Protein AF-K1T4U9-F1 (afdb_monomer)

pLDDT: mean 90.83, std 6.3, range [55.66, 97.88]

Nearest PDB structures (foldseek):
  5fq6-assembly2_B  TM=4.210E-01  e=2.290E+00  Bacteroides thetaiotaomicron
  5fq6-assembly2_I  TM=3.705E-01  e=1.598E+00  Bacteroides thetaiotaomicron
  8a9y-assembly1_I  TM=2.234E-01  e=2.813E+00  Bacteroides thetaiotaomicron VPI-5482
  6z99-assembly1_A  TM=2.347E-01  e=7.478E+00  Pseudomonas aeruginosa PAO1

Radius of gyration: 34.07 Å; Cα contacts (8 Å, |Δi|>4): 557; chains: 1; bounding box: 68×43×100 Å

Mean predicted aligned error: 7.97 Å

Organism: NCBI:txid408170

Secondary structure (DSSP, 8-state):
--HHHHSPPPEEEEEEEEEPPPPTTS----EEEEEEE-PBP-TTPPPPEEEEEEEEEEEEETTEEEEEEEEEEEEES-EEEEEEEEEEEEEEEEHHHHHHH--S-GGGEEEEE-TTT--EEEEETTSSS--EEPP-EEEEEEEEEEEEEE---EEEEEEEEEEEPPPBTTTTEEEEEEEEEEEEEEE--SEEEE---TT-B-TTSPBP---EEEES-SSS--EEEEEEEEEEEEEEEEEGGGTEEEEEE-

Solvent-accessible surface area (backbone atoms only — not comparable to full-atom values): 14095 Å² total; per-residue (Å²): 131,60,67,61,74,80,57,59,68,72,46,80,47,78,38,83,20,33,43,56,65,67,39,94,88,68,51,71,58,76,41,65,46,71,50,75,44,55,63,46,86,51,91,84,60,62,81,58,50,68,51,75,49,74,52,73,52,74,48,75,56,94,69,20,41,38,39,40,35,39,40,39,39,38,35,38,35,36,80,40,76,40,53,44,73,48,78,49,75,48,40,34,34,45,40,68,32,44,70,75,66,54,88,66,55,75,86,38,58,41,85,45,64,42,91,88,72,49,49,42,34,39,34,39,74,84,65,85,51,78,72,43,77,49,54,69,43,80,44,59,37,67,47,82,32,48,27,58,40,56,39,46,52,40,40,40,38,37,37,41,38,38,37,42,44,44,63,44,72,95,65,43,30,33,46,31,43,37,37,38,39,42,38,40,48,36,54,37,69,40,79,36,54,46,61,76,59,94,85,40,55,40,97,85,71,41,54,51,85,67,73,50,78,31,64,36,32,98,56,101,58,35,60,53,79,48,76,50,76,49,75,38,44,38,42,39,34,50,43,72,95,74,74,41,75,49,75,48,77,85

Sequence (250 aa):
PSFMVLYPAPSYSDRLAFAPGTTADGTSFYAYYTQPTTPVRNPDLKWQYTLQSEIGVEATILGTRLSVSFYRNRTFNPYMSRTIYTPFTYRLTTQADLEAGCTIPSADRIYTIDRQTGVVTVSDRTGAQADQVMGYKERNTFVAQTQYTNGSPVERIGLDFAADFAQIRPLRTQLRIDGNYYRYKGLNLTEVASTLSSSSSMADGSPYRYVGYYVGSTSVSNGSLEKQLNLNLTVITHIPRIRMIFSVRL

Structure (mmCIF, N/CA/C/O backbone):
data_AF-K1T4U9-F1
#
_entry.id   AF-K1T4U9-F1
#
loop_
_atom_site.group_PDB
_atom_site.id
_atom_site.type_symbol
_atom_site.label_atom_id
_atom_site.label_alt_id
_atom_site.label_comp_id
_atom_site.label_asym_id
_atom_site.label_entity_id
_atom_site.label_seq_id
_atom_site.pdbx_PDB_ins_code
_atom_site.Cartn_x
_atom_site.Cartn_y
_atom_site.Cartn_z
_atom_site.occupancy
_atom_site.B_iso_or_equiv
_atom_site.auth_seq_id
_atom_site.auth_comp_id
_atom_site.auth_asym_id
_atom_site.auth_atom_id
_atom_site.pdbx_PDB_model_num
ATOM 1 N N . PRO A 1 1 ? -17.354 4.674 -4.930 1.00 55.66 1 PRO A N 1
ATOM 2 C CA . PRO A 1 1 ? -16.009 4.614 -5.559 1.00 55.66 1 PRO A CA 1
ATOM 3 C C . PRO A 1 1 ? -15.393 6.016 -5.618 1.00 55.66 1 PRO A C 1
ATOM 5 O O . PRO A 1 1 ? -16.123 6.964 -5.891 1.00 55.66 1 PRO A O 1
ATOM 8 N N . SER A 1 2 ? -14.097 6.169 -5.327 1.00 60.25 2 SER A N 1
ATOM 9 C CA . SER A 1 2 ? -13.428 7.463 -5.524 1.00 60.25 2 SER A CA 1
ATOM 10 C C . SER A 1 2 ? -13.348 7.799 -7.019 1.00 60.25 2 SER A C 1
ATOM 12 O O . SER A 1 2 ? -13.414 6.906 -7.867 1.00 60.25 2 SER A O 1
ATOM 14 N N . PHE A 1 3 ? -13.200 9.084 -7.355 1.00 64.88 3 PHE A N 1
ATOM 15 C CA . PHE A 1 3 ? -13.139 9.552 -8.746 1.00 64.88 3 PHE A CA 1
ATOM 16 C C . PHE A 1 3 ? -12.040 8.843 -9.559 1.00 64.88 3 PHE A C 1
ATOM 18 O O . PHE A 1 3 ? -12.269 8.476 -10.704 1.00 64.88 3 PHE A O 1
ATOM 25 N N . MET A 1 4 ? -10.901 8.533 -8.928 1.00 65.31 4 MET A N 1
ATOM 26 C CA . MET A 1 4 ? -9.777 7.809 -9.545 1.00 65.31 4 MET A CA 1
ATOM 27 C C . MET A 1 4 ? -10.096 6.359 -9.948 1.00 65.31 4 MET A C 1
ATOM 29 O O . MET A 1 4 ? -9.354 5.770 -10.726 1.00 65.31 4 MET A O 1
ATOM 33 N N . VAL A 1 5 ? -11.181 5.770 -9.432 1.00 68.00 5 VAL A N 1
ATOM 34 C CA . VAL A 1 5 ? -11.656 4.441 -9.856 1.00 68.00 5 VAL A CA 1
ATOM 35 C C . VAL A 1 5 ? -12.500 4.542 -11.127 1.00 68.00 5 VAL A C 1
ATOM 37 O O . VAL A 1 5 ? -12.457 3.646 -11.963 1.00 68.00 5 VAL A O 1
ATOM 40 N N . LEU A 1 6 ? -13.275 5.621 -11.267 1.00 71.50 6 LEU A N 1
ATOM 41 C CA . LEU A 1 6 ? -14.142 5.857 -12.427 1.00 71.50 6 LEU A CA 1
ATOM 42 C C . LEU A 1 6 ? -13.363 6.459 -13.604 1.00 71.50 6 LEU A C 1
ATOM 44 O O . LEU A 1 6 ? -13.643 6.132 -14.753 1.00 71.50 6 LEU A O 1
ATOM 48 N N . TYR A 1 7 ? -12.364 7.290 -13.300 1.00 79.94 7 TYR A N 1
ATOM 49 C CA . TYR A 1 7 ? -11.487 7.965 -14.254 1.00 79.94 7 TYR A CA 1
ATOM 50 C C . TYR A 1 7 ? -10.024 7.764 -13.837 1.00 79.94 7 TYR A C 1
ATOM 52 O O . TYR A 1 7 ? -9.427 8.639 -13.202 1.00 79.94 7 TYR A O 1
ATOM 60 N N . PRO A 1 8 ? -9.445 6.587 -14.121 1.00 80.12 8 PRO A N 1
ATOM 61 C CA . PRO A 1 8 ? -8.076 6.299 -13.733 1.00 80.12 8 PRO A CA 1
ATOM 62 C C . PRO A 1 8 ? -7.080 7.144 -14.528 1.00 80.12 8 PRO A C 1
ATOM 64 O O . PRO A 1 8 ? -7.034 7.079 -15.756 1.00 80.12 8 PRO A O 1
ATOM 67 N N . ALA A 1 9 ? -6.231 7.884 -13.817 1.00 84.00 9 ALA A N 1
ATOM 68 C CA . ALA A 1 9 ? -5.036 8.472 -14.408 1.00 84.00 9 ALA A CA 1
ATOM 69 C C . ALA A 1 9 ? -3.972 7.378 -14.634 1.00 84.00 9 ALA A C 1
ATOM 71 O O . ALA A 1 9 ? -3.835 6.485 -13.787 1.00 84.00 9 ALA A O 1
ATOM 72 N N . PRO A 1 10 ? -3.215 7.427 -15.743 1.00 88.38 10 PRO A N 1
ATOM 73 C CA . PRO A 1 10 ? -2.111 6.506 -15.960 1.00 88.38 10 PRO A CA 1
ATOM 74 C C . PRO A 1 10 ? -0.965 6.781 -14.977 1.00 88.38 10 PRO A C 1
ATOM 76 O O . PRO A 1 10 ? -0.633 7.929 -14.685 1.00 88.38 10 PRO A O 1
ATOM 79 N N . SER A 1 11 ? -0.340 5.711 -14.499 1.00 87.56 11 SER A N 1
ATOM 80 C CA . SER A 1 11 ? 0.965 5.723 -13.844 1.00 87.56 11 SER A CA 1
ATOM 81 C C . SER A 1 11 ? 2.043 5.289 -14.833 1.00 87.56 11 SER A C 1
ATOM 83 O O . SER A 1 11 ? 1.766 4.527 -15.758 1.00 87.56 11 SER A O 1
ATOM 85 N N . TYR A 1 12 ? 3.274 5.745 -14.625 1.00 90.88 12 TYR A N 1
ATOM 86 C CA . TYR A 1 12 ? 4.394 5.495 -15.528 1.00 90.88 12 TYR A CA 1
ATOM 87 C C . TYR A 1 12 ? 5.512 4.761 -14.788 1.00 90.88 12 TYR A C 1
ATOM 89 O O . TYR A 1 12 ? 5.827 5.096 -13.646 1.00 90.88 12 TYR A O 1
ATOM 97 N N . SER A 1 13 ? 6.090 3.746 -15.429 1.00 89.38 13 SER A N 1
ATOM 98 C CA . SER A 1 13 ? 7.270 3.038 -14.934 1.00 89.38 13 SER A CA 1
ATOM 99 C C . SER A 1 13 ? 8.389 3.125 -15.958 1.00 89.38 13 SER A C 1
ATOM 101 O O . SER A 1 13 ? 8.246 2.627 -17.073 1.00 89.38 13 SER A O 1
ATOM 103 N N . ASP A 1 14 ? 9.507 3.719 -15.551 1.00 91.44 14 ASP A N 1
ATOM 104 C CA . ASP A 1 14 ? 10.649 3.942 -16.430 1.00 91.44 14 ASP A CA 1
ATOM 105 C C . ASP A 1 14 ? 11.731 2.885 -16.217 1.00 91.44 14 ASP A C 1
ATOM 107 O O . ASP A 1 14 ? 12.095 2.539 -15.088 1.00 91.44 14 ASP A O 1
ATOM 111 N N . ARG A 1 15 ? 12.266 2.369 -17.324 1.00 91.44 15 ARG A N 1
ATOM 112 C CA . ARG A 1 15 ? 13.374 1.414 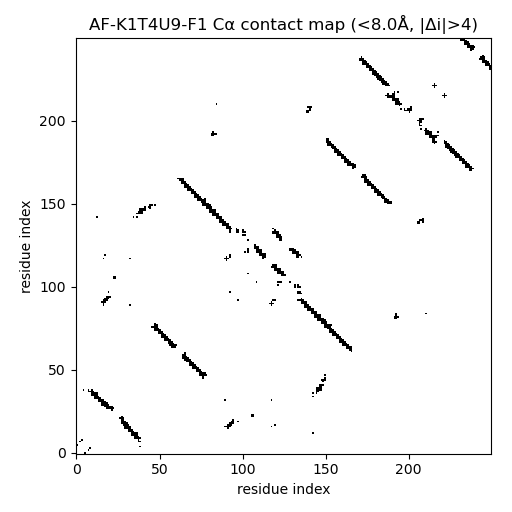-17.356 1.00 91.44 15 ARG A CA 1
ATOM 113 C C . ARG A 1 15 ? 14.471 1.937 -18.253 1.00 91.44 15 ARG A C 1
ATOM 115 O O . ARG A 1 15 ? 14.200 2.332 -19.378 1.00 91.44 15 ARG A O 1
ATOM 122 N N . LEU A 1 16 ? 15.711 1.920 -17.774 1.00 91.81 16 LEU A N 1
ATOM 123 C CA . LEU A 1 16 ? 16.852 2.300 -18.599 1.00 91.81 16 LEU A CA 1
ATOM 124 C C . LEU A 1 16 ? 16.897 1.410 -19.849 1.00 91.81 16 LEU A C 1
ATOM 126 O O . LEU A 1 16 ? 16.967 0.190 -19.714 1.00 91.81 16 LEU A O 1
ATOM 130 N N . ALA A 1 17 ? 16.850 2.023 -21.029 1.00 93.25 17 ALA A N 1
ATOM 131 C CA . ALA A 1 17 ? 16.791 1.360 -22.334 1.00 93.25 17 ALA A CA 1
ATOM 132 C C . ALA A 1 17 ? 18.031 1.641 -23.197 1.00 93.25 17 ALA A C 1
ATOM 134 O O . ALA A 1 17 ? 18.386 0.833 -24.055 1.00 93.25 17 ALA A O 1
ATOM 135 N N . PHE A 1 18 ? 18.729 2.749 -22.945 1.00 94.31 18 PHE A N 1
ATOM 136 C CA . PHE A 1 18 ? 19.987 3.071 -23.611 1.00 94.31 18 PHE A CA 1
ATOM 137 C C . PHE A 1 18 ? 20.920 3.837 -22.678 1.00 94.31 18 PHE A C 1
ATOM 139 O O . PHE A 1 18 ? 20.501 4.817 -22.061 1.00 94.31 18 PHE A O 1
ATOM 146 N N . ALA A 1 19 ? 22.171 3.388 -22.592 1.00 88.88 19 ALA A N 1
ATOM 147 C CA . ALA A 1 19 ? 23.247 4.057 -21.863 1.00 88.88 19 ALA A CA 1
ATOM 148 C C . ALA A 1 19 ? 24.594 3.812 -22.577 1.00 88.88 19 ALA A C 1
ATOM 150 O O . ALA A 1 19 ? 25.247 2.795 -22.312 1.00 88.88 19 ALA A O 1
ATOM 151 N N . PRO A 1 20 ? 24.995 4.684 -23.519 1.00 85.94 20 PRO A N 1
ATOM 152 C CA . PRO A 1 20 ? 26.351 4.710 -24.047 1.00 85.94 20 PRO A CA 1
ATOM 153 C C . PRO A 1 20 ? 27.332 5.202 -22.979 1.00 85.94 20 PRO A C 1
ATOM 155 O O . PRO A 1 20 ? 26.951 5.859 -22.008 1.00 85.94 20 PRO A O 1
ATOM 158 N N . GLY A 1 21 ? 28.613 4.908 -23.182 1.00 81.62 21 GLY A N 1
ATOM 159 C CA . GLY A 1 21 ? 29.688 5.528 -22.420 1.00 81.62 21 GLY A CA 1
ATOM 160 C C . GLY A 1 21 ? 29.751 7.040 -22.654 1.00 81.62 21 GLY A C 1
ATOM 161 O O . GLY A 1 21 ? 29.208 7.565 -23.630 1.00 81.62 21 GLY A O 1
ATOM 162 N N . THR A 1 22 ? 30.435 7.740 -21.751 1.00 82.50 22 THR A N 1
ATOM 163 C CA . THR A 1 22 ? 30.709 9.173 -21.888 1.00 82.50 22 THR A CA 1
ATOM 164 C C . THR A 1 22 ? 31.523 9.428 -23.155 1.00 82.50 22 THR A C 1
ATOM 166 O O . THR A 1 22 ? 32.516 8.747 -23.418 1.00 82.50 22 THR A O 1
ATOM 169 N N . THR A 1 23 ? 31.096 10.397 -23.958 1.00 76.50 23 THR A N 1
ATOM 170 C CA . THR A 1 23 ? 31.816 10.818 -25.161 1.00 76.50 23 THR A CA 1
ATOM 171 C C . THR A 1 23 ? 33.102 11.569 -24.797 1.00 76.50 23 THR A C 1
ATOM 173 O O . THR A 1 23 ? 33.311 11.967 -23.651 1.00 76.50 23 THR A O 1
ATOM 176 N N . ALA A 1 24 ? 33.997 11.766 -25.771 1.00 72.38 24 ALA A N 1
ATOM 177 C CA . ALA A 1 24 ? 35.304 12.396 -25.541 1.00 72.38 24 ALA A CA 1
ATOM 178 C C . ALA A 1 24 ? 35.216 13.849 -25.020 1.00 72.38 24 ALA A C 1
ATOM 180 O O . ALA A 1 24 ? 36.126 14.321 -24.348 1.00 72.38 24 ALA A O 1
ATOM 181 N N . ASP A 1 25 ? 34.112 14.540 -25.304 1.00 78.44 25 ASP A N 1
ATOM 182 C CA . ASP A 1 25 ? 33.756 15.881 -24.825 1.00 78.44 25 ASP A CA 1
ATOM 183 C C . ASP A 1 25 ? 33.064 15.885 -23.446 1.00 78.44 25 ASP A C 1
ATOM 185 O O . ASP A 1 25 ? 32.703 16.944 -22.941 1.00 78.44 25 ASP A O 1
ATOM 189 N N . GLY A 1 26 ? 32.881 14.720 -22.814 1.00 79.38 26 GLY A N 1
ATOM 190 C CA . GLY A 1 26 ? 32.267 14.600 -21.488 1.00 79.38 26 GLY A CA 1
ATOM 191 C C . GLY A 1 26 ? 30.739 14.466 -21.494 1.00 79.38 26 GLY A C 1
ATOM 192 O O . GLY A 1 26 ? 30.130 14.383 -20.425 1.00 79.38 26 GLY A O 1
ATOM 193 N N . THR A 1 27 ? 30.101 14.409 -22.665 1.00 83.62 27 THR A N 1
ATOM 194 C CA . THR A 1 27 ? 28.643 14.274 -22.783 1.00 83.62 27 THR A CA 1
ATOM 195 C C . THR A 1 27 ? 28.201 12.832 -22.501 1.00 83.62 27 THR A C 1
ATOM 197 O O . THR A 1 27 ? 28.843 11.863 -22.900 1.00 83.62 27 THR A O 1
ATOM 200 N N . SER A 1 28 ? 27.090 12.660 -21.781 1.00 84.25 28 SER A N 1
ATOM 201 C CA . SER A 1 28 ? 26.496 11.344 -21.505 1.00 84.25 28 SER A CA 1
ATOM 202 C C . SER A 1 28 ? 25.037 11.330 -21.936 1.00 84.25 28 SER A C 1
ATOM 204 O O . SER A 1 28 ? 24.292 12.266 -21.646 1.00 84.25 28 SER A O 1
ATOM 206 N N . PHE A 1 29 ? 24.623 10.259 -22.608 1.00 86.88 29 PHE A N 1
ATOM 207 C CA . PHE A 1 29 ? 23.249 10.084 -23.070 1.00 86.88 29 PHE A CA 1
ATOM 208 C C . PHE A 1 29 ? 22.570 8.987 -22.261 1.00 86.88 29 PHE A C 1
ATOM 210 O O . PHE A 1 29 ? 23.196 7.996 -21.898 1.00 86.88 29 PHE A O 1
ATOM 217 N N . TYR A 1 30 ? 21.276 9.150 -22.007 1.00 91.00 30 TYR A N 1
ATOM 218 C CA . TYR A 1 30 ? 20.444 8.112 -21.413 1.00 91.00 30 TYR A CA 1
ATOM 219 C C . TYR A 1 30 ? 19.081 8.136 -22.082 1.00 91.00 30 TYR A C 1
ATOM 221 O O . TYR A 1 30 ? 18.520 9.207 -22.314 1.00 91.00 30 TYR A O 1
ATOM 229 N N . ALA A 1 31 ? 18.533 6.960 -22.356 1.00 92.62 31 ALA A N 1
ATOM 230 C CA . ALA A 1 31 ? 17.140 6.833 -22.745 1.00 92.62 31 ALA A CA 1
ATOM 231 C C . ALA A 1 31 ? 16.431 5.806 -21.879 1.00 92.62 31 ALA A C 1
ATOM 233 O O . ALA A 1 31 ? 17.017 4.806 -21.452 1.00 92.62 31 ALA A O 1
ATOM 234 N N . TYR A 1 32 ? 15.149 6.061 -21.658 1.00 93.25 32 TYR A N 1
ATOM 235 C CA . TYR A 1 32 ? 14.290 5.243 -20.826 1.00 93.25 32 TYR A CA 1
ATOM 236 C C . TYR A 1 32 ? 13.104 4.743 -21.643 1.00 93.25 32 TYR A C 1
ATOM 238 O O . TYR A 1 32 ? 12.526 5.472 -22.446 1.00 93.25 32 TYR A O 1
ATOM 246 N N . TYR A 1 33 ? 12.756 3.482 -21.426 1.00 93.06 33 TYR A N 1
ATOM 247 C CA . TYR A 1 33 ? 11.494 2.901 -21.835 1.00 93.06 33 TYR A CA 1
ATOM 248 C C . TYR A 1 33 ? 10.460 3.186 -20.752 1.00 93.06 33 TYR A C 1
ATOM 250 O O . TYR A 1 33 ? 10.635 2.765 -19.606 1.00 93.06 33 TYR A O 1
ATOM 258 N N . THR A 1 34 ? 9.384 3.869 -21.123 1.00 92.81 34 THR A N 1
ATOM 259 C CA . THR A 1 34 ? 8.284 4.195 -20.219 1.00 92.81 34 THR A CA 1
ATOM 260 C C . THR A 1 34 ? 7.112 3.258 -20.479 1.00 92.81 34 THR A C 1
ATOM 262 O O . THR A 1 34 ? 6.508 3.297 -21.549 1.00 92.81 34 THR A O 1
ATOM 265 N N . GLN A 1 35 ? 6.754 2.449 -19.482 1.00 92.56 35 GLN A N 1
ATOM 266 C CA . GLN A 1 35 ? 5.552 1.618 -19.495 1.00 92.56 35 GLN A CA 1
ATOM 267 C C . GLN A 1 35 ? 4.402 2.362 -18.797 1.00 92.56 35 GLN A C 1
ATOM 269 O O . GLN A 1 35 ? 4.401 2.443 -17.563 1.00 92.56 35 GLN A O 1
ATOM 274 N N . PRO A 1 36 ? 3.411 2.899 -19.533 1.00 92.81 36 PRO A N 1
ATOM 275 C CA . PRO A 1 36 ? 2.201 3.432 -18.926 1.00 92.81 36 PRO A CA 1
ATOM 276 C C . PRO A 1 36 ? 1.288 2.292 -18.464 1.00 92.81 36 PRO A C 1
ATOM 278 O O . PRO A 1 36 ? 1.144 1.269 -19.141 1.00 92.81 36 PRO A O 1
ATOM 281 N N . THR A 1 37 ? 0.629 2.481 -17.326 1.00 91.94 37 THR A N 1
ATOM 282 C CA . THR A 1 37 ? -0.351 1.539 -16.780 1.00 91.94 37 THR A CA 1
ATOM 283 C C . THR A 1 37 ? -1.517 2.250 -16.124 1.00 91.94 37 THR A C 1
ATOM 285 O O . THR A 1 37 ? -1.347 3.288 -15.496 1.00 91.94 37 THR A O 1
ATOM 288 N N . THR A 1 38 ? -2.695 1.642 -16.172 1.00 91.00 38 THR A N 1
ATOM 289 C CA . THR A 1 38 ? -3.858 2.051 -15.375 1.00 91.00 38 THR A CA 1
ATOM 290 C C . THR A 1 38 ? -4.169 0.996 -14.311 1.00 91.00 38 THR A C 1
ATOM 292 O O . THR A 1 38 ? -3.716 -0.146 -14.434 1.00 91.00 38 THR A O 1
ATOM 295 N N . PRO A 1 39 ? -4.951 1.324 -13.268 1.00 89.88 39 PRO A N 1
ATOM 296 C CA . PRO A 1 39 ? -5.496 0.329 -12.360 1.00 89.88 39 PRO A CA 1
ATOM 297 C C . PRO A 1 39 ? -6.240 -0.776 -13.112 1.00 89.88 39 PRO A C 1
ATOM 299 O O . PRO A 1 39 ? -6.941 -0.521 -14.095 1.00 89.88 39 PRO A O 1
ATOM 302 N N . VAL A 1 40 ? -6.095 -2.009 -12.639 1.00 90.25 40 VAL A N 1
ATOM 303 C CA . VAL A 1 40 ? -6.718 -3.176 -13.262 1.00 90.25 40 VAL A CA 1
ATOM 304 C C . VAL A 1 40 ? -8.125 -3.373 -12.722 1.00 90.25 40 VAL A C 1
ATOM 306 O O . VAL A 1 40 ? -8.380 -3.281 -11.518 1.00 90.25 40 VAL A O 1
ATOM 309 N N . ARG A 1 41 ? -9.056 -3.654 -13.636 1.00 88.00 41 ARG A N 1
ATOM 310 C CA . ARG A 1 41 ? -10.451 -3.924 -13.299 1.00 88.00 41 ARG A CA 1
ATOM 311 C C . ARG A 1 41 ? -10.566 -5.252 -12.549 1.00 88.00 41 ARG A C 1
ATOM 313 O O . ARG A 1 41 ? -9.947 -6.243 -12.924 1.00 88.00 41 ARG A O 1
ATOM 320 N N . ASN A 1 42 ? -11.400 -5.268 -11.516 1.00 90.19 42 ASN A N 1
ATOM 321 C CA . ASN A 1 42 ? -11.785 -6.479 -10.802 1.00 90.19 42 ASN A CA 1
ATOM 322 C C . ASN A 1 42 ? -13.289 -6.735 -11.009 1.00 90.19 42 ASN A C 1
ATOM 324 O O . ASN A 1 42 ? -14.094 -5.955 -10.495 1.00 90.19 42 ASN A O 1
ATOM 328 N N . PRO A 1 43 ? -13.683 -7.760 -11.786 1.00 90.50 43 PRO A N 1
ATOM 329 C CA . PRO A 1 43 ? -15.092 -8.082 -12.002 1.00 90.50 43 PRO A CA 1
ATOM 330 C C . PRO A 1 43 ? -15.769 -8.678 -10.756 1.00 90.50 43 PRO A C 1
ATOM 332 O O . PRO A 1 43 ? -16.982 -8.552 -10.626 1.00 90.50 43 PRO A O 1
ATOM 335 N N . ASP A 1 44 ? -15.004 -9.247 -9.822 1.00 92.19 44 ASP A N 1
ATOM 336 C CA . ASP A 1 44 ? -15.516 -9.957 -8.640 1.00 92.19 44 ASP A CA 1
ATOM 337 C C . ASP A 1 44 ? -15.734 -9.045 -7.424 1.00 92.19 44 ASP A C 1
ATOM 339 O O . ASP A 1 44 ? -15.944 -9.515 -6.302 1.00 92.19 44 ASP A O 1
ATOM 343 N N . LEU A 1 45 ? -15.658 -7.727 -7.625 1.00 90.75 45 LEU A N 1
ATOM 344 C CA . LEU A 1 45 ? -15.812 -6.748 -6.560 1.00 90.75 45 LEU A CA 1
ATOM 345 C C . LEU A 1 45 ? -17.241 -6.781 -5.999 1.00 90.75 45 LEU A C 1
ATOM 347 O O . LEU A 1 45 ? -18.226 -6.600 -6.713 1.00 90.75 45 LEU A O 1
ATOM 351 N N . LYS A 1 46 ? -17.346 -6.964 -4.686 1.00 93.75 46 LYS A N 1
ATOM 352 C CA . LYS A 1 46 ? -18.605 -7.011 -3.941 1.00 93.75 46 LYS A CA 1
ATOM 353 C C . LYS A 1 46 ? -18.836 -5.711 -3.191 1.00 93.75 46 LYS A C 1
ATOM 355 O O . LYS A 1 46 ? -17.890 -5.033 -2.787 1.00 93.75 46 LYS A O 1
ATOM 360 N N . TRP A 1 47 ? -20.104 -5.409 -2.934 1.00 94.25 47 TRP A N 1
ATOM 361 C CA . TRP A 1 47 ? -20.473 -4.305 -2.059 1.00 94.25 47 TRP A CA 1
ATOM 362 C C . TRP A 1 47 ? -19.978 -4.554 -0.632 1.00 94.25 47 TRP A C 1
ATOM 364 O O . TRP A 1 47 ? -20.246 -5.603 -0.036 1.00 94.25 47 TRP A O 1
ATOM 374 N N . GLN A 1 48 ? -19.265 -3.568 -0.090 1.00 95.44 48 GLN A N 1
ATOM 375 C CA . GLN A 1 48 ? -18.971 -3.495 1.336 1.00 95.44 48 GLN A CA 1
ATOM 376 C C . GLN A 1 48 ? -20.265 -3.216 2.104 1.00 95.44 48 GLN A C 1
ATOM 378 O O . GLN A 1 48 ? -21.020 -2.313 1.745 1.00 95.44 48 GLN A O 1
ATOM 383 N N . TYR A 1 49 ? -20.484 -3.940 3.198 1.00 95.62 49 TYR A N 1
ATOM 384 C CA . TYR A 1 49 ? -21.578 -3.666 4.127 1.00 95.62 49 TYR A CA 1
ATOM 385 C C . TYR A 1 49 ? -21.143 -3.923 5.568 1.00 95.62 49 TYR A C 1
ATOM 387 O O . TYR A 1 49 ? -20.186 -4.652 5.831 1.00 95.62 49 TYR A O 1
ATOM 395 N N . THR A 1 50 ? -21.858 -3.322 6.512 1.00 96.75 50 THR A N 1
ATOM 396 C CA . THR A 1 50 ? -21.574 -3.440 7.941 1.00 96.75 50 THR A CA 1
ATOM 397 C C . THR A 1 50 ? -22.833 -3.871 8.674 1.00 96.75 50 THR A C 1
ATOM 399 O O . THR A 1 50 ? -23.890 -3.279 8.480 1.00 96.75 50 THR A O 1
ATOM 402 N N . LEU A 1 51 ? -22.709 -4.888 9.527 1.00 97.06 51 LEU A N 1
ATOM 403 C CA . LEU A 1 51 ? -23.739 -5.251 10.495 1.00 97.06 51 LEU A CA 1
ATOM 404 C C . LEU A 1 51 ? -23.384 -4.620 11.837 1.00 97.06 51 LEU A C 1
ATOM 406 O O . LEU A 1 51 ? -22.319 -4.902 12.393 1.00 97.06 51 LEU A O 1
ATOM 410 N N . GLN A 1 52 ? -24.277 -3.771 12.335 1.00 96.88 52 GLN A N 1
ATOM 411 C CA . GLN A 1 52 ? -24.169 -3.155 13.649 1.00 96.88 52 GLN A CA 1
ATOM 412 C C . GLN A 1 52 ? -25.284 -3.687 14.543 1.00 96.88 52 GLN A C 1
ATOM 414 O O . GLN A 1 52 ? -26.453 -3.692 14.163 1.00 96.88 52 GLN A O 1
ATOM 419 N N . SER A 1 53 ? -24.905 -4.170 15.719 1.00 96.75 53 SER A N 1
ATOM 420 C CA . SER A 1 53 ? -25.820 -4.620 16.761 1.00 96.75 53 SER A CA 1
ATOM 421 C C . SER A 1 53 ? -25.480 -3.887 18.042 1.00 96.75 53 SER A C 1
ATOM 423 O O . SER A 1 53 ? -24.309 -3.816 18.412 1.00 96.75 53 SER A O 1
ATOM 425 N N . GLU A 1 54 ? -26.495 -3.362 18.709 1.00 97.31 54 GLU A N 1
ATOM 426 C CA . GLU A 1 54 ? -26.346 -2.594 19.937 1.00 97.31 54 GLU A CA 1
ATOM 427 C C . GLU A 1 54 ? -27.428 -3.007 20.931 1.00 97.31 54 GLU A C 1
ATOM 429 O O . GLU A 1 54 ? -28.567 -3.274 20.546 1.00 97.31 54 GLU A O 1
ATOM 434 N N . ILE A 1 55 ? -27.055 -3.098 22.202 1.00 97.69 55 ILE A N 1
ATOM 435 C CA . ILE A 1 55 ? -27.976 -3.321 23.311 1.00 97.69 55 ILE A CA 1
ATOM 436 C C . ILE A 1 55 ? -27.595 -2.386 24.450 1.00 97.69 55 ILE A C 1
ATOM 438 O O . ILE A 1 55 ? -26.440 -2.346 24.867 1.00 97.69 55 ILE A O 1
ATOM 442 N N . GLY A 1 56 ? -28.572 -1.631 24.939 1.00 97.50 56 GLY A N 1
ATOM 443 C CA . GLY A 1 56 ? -28.406 -0.683 26.031 1.00 97.50 56 GLY A CA 1
ATOM 444 C C . GLY A 1 56 ? -29.371 -0.984 27.166 1.00 97.50 56 GLY A C 1
ATOM 445 O O . GLY A 1 56 ? -30.506 -1.396 26.930 1.00 97.50 56 GLY A O 1
ATOM 446 N N . VAL A 1 57 ? -28.913 -0.776 28.395 1.00 97.38 57 VAL A N 1
ATOM 447 C CA . VAL A 1 57 ? -29.730 -0.837 29.604 1.00 97.38 57 VAL A CA 1
ATOM 448 C C . VAL A 1 57 ? -29.516 0.444 30.390 1.00 97.38 57 VAL A C 1
ATOM 450 O O . VAL A 1 57 ? -28.384 0.812 30.702 1.00 97.38 57 VAL A O 1
ATOM 453 N N . GLU A 1 58 ? -30.619 1.085 30.752 1.00 97.56 58 GLU A N 1
ATOM 454 C CA . GLU A 1 58 ? -30.642 2.223 31.661 1.00 97.56 58 GLU A CA 1
ATOM 455 C C . GLU A 1 58 ? -31.524 1.887 32.860 1.00 97.56 58 GLU A C 1
ATOM 457 O O . GLU A 1 58 ? -32.626 1.354 32.712 1.00 97.56 58 GLU A O 1
ATOM 462 N N . ALA A 1 59 ? -31.038 2.175 34.064 1.00 96.88 59 ALA A N 1
ATOM 463 C CA . ALA A 1 59 ? -31.758 1.887 35.296 1.00 96.88 59 ALA A CA 1
ATOM 464 C C . ALA A 1 59 ? -31.484 2.947 36.361 1.00 96.88 59 ALA A C 1
ATOM 466 O O . ALA A 1 59 ? -30.404 3.528 36.432 1.00 96.88 59 ALA A O 1
ATOM 467 N N . THR A 1 60 ? -32.460 3.171 37.240 1.00 97.38 60 THR A N 1
ATOM 468 C CA . THR A 1 60 ? -32.263 3.949 38.468 1.00 97.38 60 THR A CA 1
ATOM 469 C C . THR A 1 60 ? -32.512 3.050 39.669 1.00 97.38 60 THR A C 1
ATOM 471 O O . THR A 1 60 ? -33.620 2.553 39.849 1.00 97.38 60 THR A O 1
ATOM 474 N N . ILE A 1 61 ? -31.491 2.848 40.501 1.00 94.06 61 ILE A N 1
ATOM 475 C CA . ILE A 1 61 ? -31.550 1.976 41.679 1.00 94.06 61 ILE A CA 1
ATOM 476 C C . ILE A 1 61 ? -31.115 2.792 42.893 1.00 94.06 61 ILE A C 1
ATOM 478 O O . ILE A 1 61 ? -30.002 3.307 42.931 1.00 94.06 61 ILE A O 1
ATOM 482 N N . LEU A 1 62 ? -32.000 2.934 43.886 1.00 92.06 62 LEU A N 1
ATOM 483 C CA . LEU A 1 62 ? -31.729 3.660 45.141 1.00 92.06 62 LEU A CA 1
ATOM 484 C C . LEU A 1 62 ? -31.166 5.087 44.936 1.00 92.06 62 LEU A C 1
ATOM 486 O O . LEU A 1 62 ? -30.350 5.568 45.717 1.00 92.06 62 LEU A O 1
ATOM 490 N N . GLY A 1 63 ? -31.611 5.774 43.878 1.00 90.56 63 GLY A N 1
ATOM 491 C CA . GLY A 1 63 ? -31.165 7.128 43.527 1.00 90.56 63 GLY A CA 1
ATOM 492 C C . GLY A 1 63 ? -29.870 7.201 42.710 1.00 90.56 63 GLY A C 1
ATOM 493 O O . GLY A 1 63 ? -29.481 8.301 42.325 1.00 90.56 63 GLY A O 1
ATOM 494 N N . THR A 1 64 ? -29.231 6.066 42.419 1.00 95.88 64 THR A N 1
ATOM 495 C CA . THR A 1 64 ? -28.100 5.954 41.488 1.00 95.88 64 THR A CA 1
ATOM 496 C C . THR A 1 64 ? -28.622 5.671 40.084 1.00 95.88 64 THR A C 1
ATOM 498 O O . THR A 1 64 ? -29.420 4.748 39.909 1.00 95.88 64 THR A O 1
ATOM 501 N N . ARG A 1 65 ? -28.178 6.437 39.085 1.00 97.31 65 ARG A N 1
ATOM 502 C CA . ARG A 1 65 ? -28.491 6.201 37.668 1.00 97.31 65 ARG A CA 1
ATOM 503 C C . ARG A 1 65 ? -27.362 5.406 37.034 1.00 97.31 65 ARG A C 1
ATOM 505 O O . ARG A 1 65 ? -26.203 5.781 37.164 1.00 97.31 65 ARG A O 1
ATOM 512 N N . LEU A 1 66 ? -27.707 4.320 36.364 1.00 97.00 66 LEU A N 1
ATOM 513 C CA . LEU A 1 66 ? -26.786 3.442 35.659 1.00 97.00 66 LEU A CA 1
ATOM 514 C C . LEU A 1 66 ? -27.173 3.428 34.183 1.00 97.00 66 LEU A C 1
ATOM 516 O O . LEU A 1 66 ? -28.347 3.241 33.866 1.00 97.00 66 LEU A O 1
ATOM 520 N N . SER A 1 67 ? -26.193 3.574 33.302 1.00 97.38 67 SER A N 1
ATOM 521 C CA . SER A 1 67 ? -26.322 3.297 31.877 1.00 97.38 67 SER A CA 1
ATOM 522 C C . SER A 1 67 ? -25.182 2.390 31.436 1.00 97.38 67 SER A C 1
ATOM 524 O O . SER A 1 67 ? -24.027 2.580 31.816 1.00 97.38 67 SER A O 1
ATOM 526 N N . VAL A 1 68 ? -25.511 1.365 30.659 1.00 97.25 68 VAL A N 1
ATOM 527 C CA . VAL A 1 68 ? -24.532 0.477 30.031 1.00 97.25 68 VAL A CA 1
ATOM 528 C C . VAL A 1 68 ? -25.016 0.187 28.623 1.00 97.25 68 VAL A C 1
ATOM 530 O O . VAL A 1 68 ? -26.146 -0.263 28.448 1.00 97.25 68 VAL A O 1
ATOM 533 N N . SER A 1 69 ? -24.169 0.401 27.626 1.00 97.69 69 SER A N 1
ATOM 534 C CA . SER A 1 69 ? -24.405 -0.022 26.252 1.00 97.69 69 SER A CA 1
ATOM 535 C C . SER A 1 69 ? -23.297 -0.956 25.794 1.00 97.69 69 SER A C 1
ATOM 537 O O . SER A 1 69 ? -22.130 -0.814 26.144 1.00 97.69 69 SER A O 1
ATOM 539 N N . PHE A 1 70 ? -23.675 -1.956 25.014 1.00 97.88 70 PHE A N 1
ATOM 540 C CA . PHE A 1 70 ? -22.768 -2.851 24.323 1.00 97.88 70 PHE A CA 1
ATOM 541 C C . PHE A 1 70 ? -23.037 -2.736 22.834 1.00 97.88 70 PHE A C 1
ATOM 543 O O . PHE A 1 70 ? -24.185 -2.844 22.403 1.00 97.88 70 PHE A O 1
ATOM 550 N N . TYR A 1 71 ? -21.977 -2.605 22.045 1.00 96.81 71 TYR A N 1
ATOM 551 C CA . TYR A 1 71 ? -22.075 -2.633 20.598 1.00 96.81 71 TYR A CA 1
ATOM 552 C C . TYR A 1 71 ? -21.118 -3.653 19.992 1.00 96.81 71 TYR A C 1
ATOM 554 O O . TYR A 1 71 ? -20.002 -3.896 20.457 1.00 96.81 71 TYR A O 1
ATOM 562 N N . ARG A 1 72 ? -21.557 -4.223 18.876 1.00 96.56 72 ARG A N 1
ATOM 563 C CA . ARG A 1 72 ? -20.753 -5.048 17.985 1.00 96.56 72 ARG A CA 1
ATOM 564 C C . ARG A 1 72 ? -20.955 -4.555 16.566 1.00 96.56 72 ARG A C 1
ATOM 566 O O . ARG A 1 72 ? -22.069 -4.537 16.052 1.00 96.56 72 ARG A O 1
ATOM 573 N N . ASN A 1 73 ? -19.857 -4.202 15.922 1.00 96.25 73 ASN A N 1
ATOM 574 C CA . ASN A 1 73 ? -19.817 -3.775 14.538 1.00 96.25 73 ASN A CA 1
ATOM 575 C C . ASN A 1 73 ? -18.913 -4.735 13.758 1.00 96.25 73 ASN A C 1
ATOM 577 O O . ASN A 1 73 ? -17.751 -4.944 14.114 1.00 96.25 73 ASN A O 1
ATOM 581 N N . ARG A 1 74 ? -19.457 -5.342 12.702 1.00 95.69 74 ARG A N 1
ATOM 582 C CA . ARG A 1 74 ? -18.708 -6.225 11.808 1.00 95.69 74 ARG A CA 1
ATOM 583 C C . ARG A 1 74 ? -18.870 -5.777 10.363 1.00 95.69 74 ARG A C 1
ATOM 585 O O . ARG A 1 74 ? -19.968 -5.835 9.810 1.00 95.69 74 ARG A O 1
ATOM 592 N N . THR A 1 75 ? -17.764 -5.373 9.747 1.00 95.38 75 THR A N 1
ATOM 593 C CA . THR A 1 75 ? -17.701 -4.986 8.334 1.00 95.38 75 THR A CA 1
ATOM 594 C C . THR A 1 75 ? -17.321 -6.189 7.481 1.00 95.38 75 THR A C 1
ATOM 596 O O . THR A 1 75 ? -16.322 -6.856 7.751 1.00 95.38 75 THR A O 1
ATOM 599 N N . PHE A 1 76 ? -18.100 -6.446 6.435 1.00 94.81 76 PHE A N 1
ATOM 600 C CA . PHE A 1 76 ? -17.885 -7.498 5.448 1.00 94.81 76 PHE A CA 1
ATOM 601 C C . PHE A 1 76 ? -17.477 -6.897 4.106 1.00 94.81 76 PHE A C 1
ATOM 603 O O . PHE A 1 76 ? -17.918 -5.807 3.740 1.00 94.81 76 PHE A O 1
ATOM 610 N N . ASN A 1 77 ? -16.647 -7.637 3.369 1.00 94.56 77 ASN A N 1
ATOM 611 C CA . ASN A 1 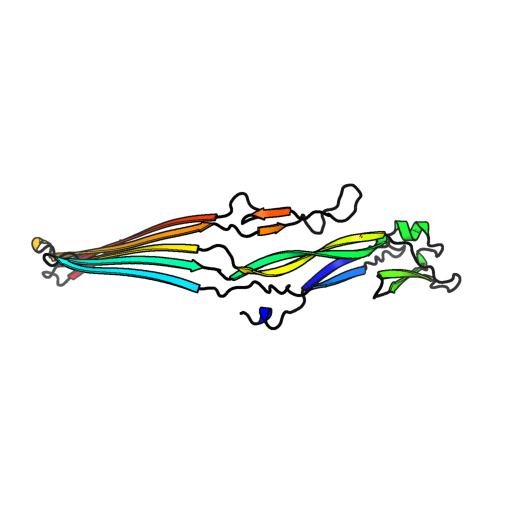77 ? -16.106 -7.238 2.071 1.00 94.56 77 ASN A CA 1
ATOM 612 C C . ASN A 1 77 ? -15.534 -5.800 2.050 1.00 94.56 77 ASN A C 1
ATOM 614 O O . ASN A 1 77 ? -15.844 -5.065 1.108 1.00 94.56 77 ASN A O 1
ATOM 618 N N . PRO A 1 78 ? -14.750 -5.349 3.055 1.00 93.12 78 PRO A N 1
ATOM 619 C CA . PRO A 1 78 ? -14.236 -3.983 3.060 1.00 93.12 78 PRO A CA 1
ATOM 620 C C . PRO A 1 78 ? -13.460 -3.681 1.779 1.00 93.12 78 PRO A C 1
ATOM 622 O O . PRO A 1 78 ? -12.690 -4.518 1.326 1.00 93.12 78 PRO A O 1
ATOM 625 N N . TYR A 1 79 ? -13.645 -2.513 1.173 1.00 92.12 79 TYR A N 1
ATOM 626 C CA . TYR A 1 79 ? -12.864 -2.151 -0.007 1.00 92.12 79 TYR A CA 1
ATOM 627 C C . TYR A 1 79 ? -11.389 -1.975 0.362 1.00 92.12 79 TYR A C 1
ATOM 629 O O . TYR A 1 79 ? -11.057 -1.304 1.338 1.00 92.12 79 TYR A O 1
ATOM 637 N N . MET A 1 80 ? -10.503 -2.551 -0.444 1.00 89.62 80 MET A N 1
ATOM 638 C CA . MET A 1 80 ? -9.057 -2.383 -0.334 1.00 89.62 80 MET A CA 1
ATOM 639 C C . MET A 1 80 ? -8.409 -2.334 -1.719 1.00 89.62 80 MET A C 1
ATOM 641 O O . MET A 1 80 ? -9.019 -2.691 -2.728 1.00 89.62 80 MET A O 1
ATOM 645 N N . SER A 1 81 ? -7.152 -1.915 -1.776 1.00 89.75 81 SER A N 1
ATOM 646 C CA . SER A 1 81 ? -6.302 -2.077 -2.952 1.00 89.75 81 SER A CA 1
ATOM 647 C C . SER A 1 81 ? -5.273 -3.176 -2.710 1.00 89.75 81 SER A C 1
ATOM 649 O O . SER A 1 81 ? -4.798 -3.366 -1.591 1.00 89.75 81 SER A O 1
ATOM 651 N N . ARG A 1 82 ? -4.904 -3.885 -3.775 1.00 90.25 82 ARG A N 1
ATOM 652 C CA . ARG A 1 82 ? -3.727 -4.753 -3.813 1.00 90.25 82 ARG A CA 1
ATOM 653 C C . ARG A 1 82 ? -2.866 -4.412 -5.018 1.00 90.25 82 ARG A C 1
ATOM 655 O O . ARG A 1 82 ? -3.375 -3.936 -6.033 1.00 90.25 82 ARG A O 1
ATOM 662 N N . THR A 1 83 ? -1.576 -4.685 -4.904 1.00 92.19 83 THR A N 1
ATOM 663 C CA . THR A 1 83 ? -0.652 -4.605 -6.033 1.00 92.19 83 THR A CA 1
ATOM 664 C C . THR A 1 83 ? -0.699 -5.911 -6.809 1.00 92.19 83 THR A C 1
ATOM 666 O O . THR A 1 83 ? -0.659 -6.988 -6.216 1.00 92.19 83 THR A O 1
ATOM 669 N N . ILE A 1 84 ? -0.770 -5.812 -8.130 1.00 92.19 84 ILE A N 1
ATOM 670 C CA . ILE A 1 84 ? -0.536 -6.917 -9.055 1.00 92.19 84 ILE A CA 1
ATOM 671 C C . ILE A 1 84 ? 0.655 -6.567 -9.949 1.00 92.19 84 ILE A C 1
ATOM 673 O O . ILE A 1 84 ? 0.924 -5.391 -10.193 1.00 92.19 84 ILE A O 1
ATOM 677 N N . TYR A 1 85 ? 1.368 -7.578 -10.428 1.00 93.00 85 TYR A N 1
ATOM 678 C CA . TYR A 1 85 ? 2.545 -7.401 -11.272 1.00 93.00 85 TYR A CA 1
ATOM 679 C C . TYR A 1 85 ? 2.262 -7.946 -12.664 1.00 93.00 85 TYR A C 1
ATOM 681 O O . TYR A 1 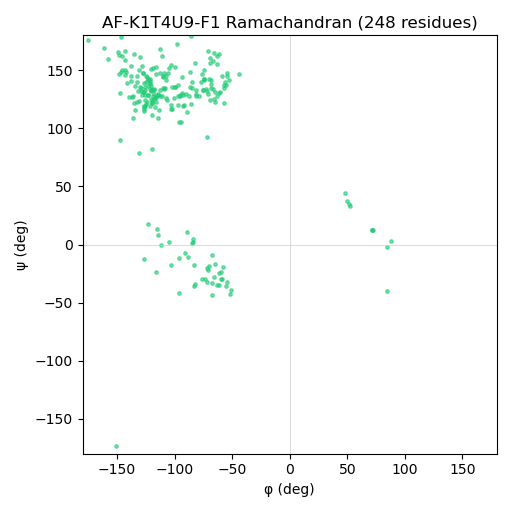85 ? 2.050 -9.145 -12.830 1.00 93.00 85 TYR A O 1
ATOM 689 N N . THR A 1 86 ? 2.267 -7.060 -13.656 1.00 92.38 86 THR A N 1
ATOM 690 C CA . THR A 1 86 ? 2.033 -7.426 -15.054 1.00 92.38 86 THR A CA 1
ATOM 691 C C . THR A 1 86 ? 3.373 -7.500 -15.776 1.00 92.38 86 THR A C 1
ATOM 693 O O . THR A 1 86 ? 4.148 -6.542 -15.697 1.00 92.38 86 THR A O 1
ATOM 696 N N . PRO A 1 87 ? 3.690 -8.619 -16.446 1.00 92.38 87 PRO A N 1
ATOM 697 C CA . PRO A 1 87 ? 4.946 -8.752 -17.165 1.00 92.38 87 PRO A CA 1
ATOM 698 C C . PRO A 1 87 ? 4.958 -7.861 -18.410 1.00 92.38 87 PRO A C 1
ATOM 700 O O . PRO A 1 87 ? 3.950 -7.733 -19.103 1.00 92.38 87 PRO A O 1
ATOM 703 N N . PHE A 1 88 ? 6.114 -7.280 -18.711 1.00 92.38 88 PHE A N 1
ATOM 704 C CA . PHE A 1 88 ? 6.383 -6.625 -19.986 1.00 92.38 88 PHE A CA 1
ATOM 705 C C . PHE A 1 88 ? 7.849 -6.811 -20.385 1.00 92.38 88 PHE A C 1
ATOM 707 O O . PHE A 1 88 ? 8.709 -7.139 -19.557 1.00 92.38 88 PHE A O 1
ATOM 714 N N . THR A 1 89 ? 8.126 -6.586 -21.664 1.00 93.44 89 THR A N 1
ATOM 715 C CA . THR A 1 89 ? 9.459 -6.717 -22.249 1.00 93.44 89 THR A CA 1
ATOM 716 C C . THR A 1 89 ? 9.873 -5.389 -22.854 1.00 93.44 89 THR A C 1
ATOM 718 O O . THR A 1 89 ? 9.078 -4.724 -23.514 1.00 93.44 89 THR A O 1
ATOM 721 N N . TYR A 1 90 ? 11.128 -5.011 -22.642 1.00 93.62 90 TYR A N 1
ATOM 722 C CA . TYR A 1 90 ? 11.737 -3.85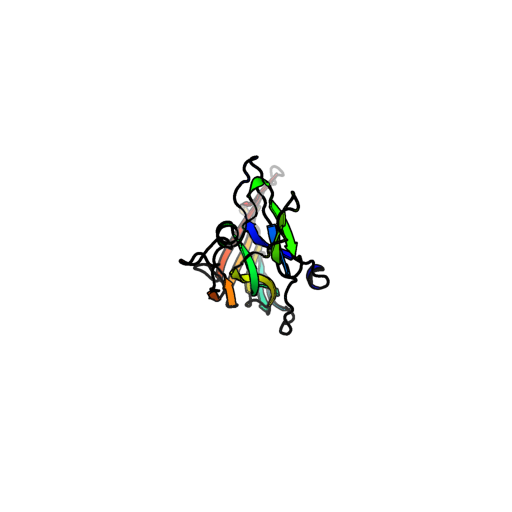4 -23.287 1.00 93.62 90 TYR A CA 1
ATOM 723 C C . TYR A 1 90 ? 13.134 -4.209 -23.798 1.00 93.62 90 TYR A C 1
ATOM 725 O O . TYR A 1 90 ? 13.718 -5.220 -23.401 1.00 93.62 90 TYR A O 1
ATOM 733 N N . ARG A 1 91 ? 13.678 -3.383 -24.691 1.00 95.44 91 ARG A N 1
ATOM 734 C CA . ARG A 1 91 ? 15.020 -3.574 -25.250 1.00 95.44 91 ARG A CA 1
ATOM 735 C C . ARG A 1 91 ? 16.019 -2.670 -24.545 1.00 95.44 91 ARG A C 1
ATOM 737 O O . ARG A 1 91 ? 15.736 -1.499 -24.306 1.00 95.44 91 ARG A O 1
ATOM 744 N N . LEU A 1 92 ? 17.174 -3.232 -24.205 1.00 94.38 92 LEU A N 1
ATOM 745 C CA . LEU A 1 92 ? 18.313 -2.510 -23.654 1.00 94.38 92 LEU A CA 1
ATOM 746 C C . LEU A 1 92 ? 19.484 -2.597 -24.628 1.00 94.38 92 LEU A C 1
ATOM 748 O O . LEU A 1 92 ? 19.947 -3.697 -24.930 1.00 94.38 92 LEU A O 1
ATOM 752 N N . THR A 1 93 ? 19.981 -1.436 -25.042 1.00 95.06 93 THR A N 1
ATOM 753 C CA . THR A 1 93 ? 21.252 -1.292 -25.759 1.00 95.06 93 THR A CA 1
ATOM 754 C C . THR A 1 93 ? 22.279 -0.675 -24.812 1.00 95.06 93 THR A C 1
ATOM 756 O O . THR A 1 93 ? 22.031 0.364 -24.196 1.00 95.06 93 THR A O 1
ATOM 759 N N . THR A 1 94 ? 23.425 -1.327 -24.660 1.00 92.06 94 THR A N 1
ATOM 760 C CA . THR A 1 94 ? 24.514 -0.909 -23.768 1.00 92.06 94 THR A CA 1
ATOM 761 C C . THR A 1 94 ? 25.748 -0.491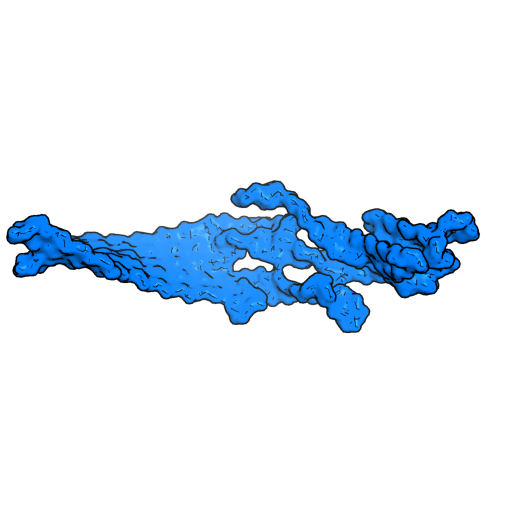 -24.557 1.00 92.06 94 THR A C 1
ATOM 763 O O . THR A 1 94 ? 25.863 -0.776 -25.746 1.00 92.06 94 THR A O 1
ATOM 766 N N . GLN A 1 95 ? 26.712 0.134 -23.881 1.00 91.06 95 GLN A N 1
ATOM 767 C CA . GLN A 1 95 ? 28.021 0.438 -24.461 1.00 91.06 95 GLN A CA 1
ATOM 768 C C . GLN A 1 95 ? 28.693 -0.786 -25.111 1.00 91.06 95 GLN A C 1
ATOM 770 O O . GLN A 1 95 ? 29.262 -0.658 -26.189 1.00 91.06 95 GLN A O 1
ATOM 775 N N . ALA A 1 96 ? 28.574 -1.974 -24.509 1.00 90.81 96 ALA A N 1
ATOM 776 C CA . ALA A 1 96 ? 29.141 -3.198 -25.075 1.00 90.81 96 ALA A CA 1
ATOM 777 C C . ALA A 1 96 ? 28.513 -3.563 -26.433 1.00 90.81 96 ALA A C 1
ATOM 779 O O . ALA A 1 96 ? 29.202 -4.057 -27.320 1.00 90.81 96 ALA A O 1
ATOM 780 N N . ASP A 1 97 ? 27.218 -3.287 -26.618 1.00 92.12 97 ASP A N 1
ATOM 781 C CA . ASP A 1 97 ? 26.533 -3.537 -27.889 1.00 92.12 97 ASP A CA 1
ATOM 782 C C . ASP A 1 97 ? 26.978 -2.527 -28.966 1.00 92.12 97 ASP A C 1
ATOM 784 O O . ASP A 1 97 ? 27.092 -2.880 -30.140 1.00 92.12 97 ASP A O 1
ATOM 788 N N . LEU A 1 98 ? 27.308 -1.291 -28.561 1.00 91.50 98 LEU A N 1
ATOM 789 C CA . LEU A 1 98 ? 27.919 -0.296 -29.448 1.00 91.50 98 LEU A CA 1
ATOM 790 C C . LEU A 1 98 ? 29.339 -0.700 -29.855 1.00 91.50 98 LEU A C 1
ATOM 792 O O . LEU A 1 98 ? 29.703 -0.569 -31.016 1.00 91.50 98 LEU A O 1
ATOM 796 N N . GLU A 1 99 ? 30.156 -1.181 -28.920 1.00 89.94 99 GLU A N 1
ATOM 797 C CA . GLU A 1 99 ? 31.539 -1.597 -29.193 1.00 89.94 99 GLU A CA 1
ATOM 798 C C . GLU A 1 99 ? 31.615 -2.845 -30.075 1.00 89.94 99 GLU A C 1
ATOM 800 O O . GLU A 1 99 ? 32.525 -2.965 -30.891 1.00 89.94 99 GLU A O 1
ATOM 805 N N . ALA A 1 100 ? 30.644 -3.750 -29.948 1.00 90.44 100 ALA A N 1
ATOM 806 C CA . ALA A 1 100 ? 30.591 -4.969 -30.745 1.00 90.44 100 ALA A CA 1
ATOM 807 C C . ALA A 1 100 ? 30.176 -4.731 -32.207 1.00 90.44 100 ALA A C 1
ATOM 809 O O . ALA A 1 100 ? 30.562 -5.512 -33.075 1.00 90.44 100 ALA A O 1
ATOM 810 N N . GLY A 1 101 ? 29.362 -3.703 -32.477 1.00 85.81 101 GLY A N 1
ATOM 811 C CA . GLY A 1 101 ? 28.691 -3.540 -33.772 1.00 85.81 101 GLY A CA 1
ATOM 812 C C . GLY A 1 101 ? 28.891 -2.201 -34.481 1.00 85.81 101 GLY A C 1
ATOM 813 O O . GLY A 1 101 ? 28.538 -2.110 -35.652 1.00 85.81 101 GLY A O 1
ATOM 814 N N . CYS A 1 102 ? 29.427 -1.171 -33.814 1.00 91.31 102 CYS A N 1
ATOM 815 C CA . CYS A 1 102 ? 29.528 0.176 -34.379 1.00 91.31 102 CYS A CA 1
ATOM 816 C C . CYS A 1 102 ? 30.944 0.508 -34.859 1.00 91.31 102 CYS A C 1
ATOM 818 O O . CYS A 1 102 ? 31.864 0.649 -34.049 1.00 91.31 102 CYS A O 1
ATOM 820 N N . THR A 1 103 ? 31.107 0.733 -36.164 1.00 92.88 103 THR A N 1
ATOM 821 C CA . THR A 1 103 ? 32.387 1.163 -36.760 1.00 92.88 103 THR A CA 1
ATOM 822 C C . THR A 1 103 ? 32.545 2.684 -36.849 1.00 92.88 103 THR A C 1
ATOM 824 O O . THR A 1 103 ? 33.628 3.171 -37.181 1.00 92.88 103 THR A O 1
ATOM 827 N N . ILE A 1 104 ? 31.494 3.450 -36.541 1.00 91.44 104 ILE A N 1
ATOM 828 C CA . ILE A 1 104 ? 31.541 4.918 -36.515 1.00 91.44 104 ILE A CA 1
ATOM 829 C C . ILE A 1 104 ? 32.371 5.355 -35.293 1.00 91.44 104 ILE A C 1
ATOM 831 O O . ILE A 1 104 ? 32.091 4.883 -34.179 1.00 91.44 104 ILE A O 1
ATOM 835 N N . PRO A 1 105 ? 33.380 6.238 -35.442 1.00 89.19 105 PRO A N 1
ATOM 836 C CA . PRO A 1 105 ? 34.160 6.756 -34.318 1.00 89.19 105 PRO A CA 1
ATOM 837 C C . PRO A 1 105 ? 33.268 7.416 -33.269 1.00 89.19 105 PRO A C 1
ATOM 839 O O . PRO A 1 105 ? 32.334 8.130 -33.615 1.00 89.19 105 PRO A O 1
ATOM 842 N N . SER A 1 106 ? 33.557 7.215 -31.981 1.00 86.00 106 SER A N 1
ATOM 843 C CA . SER A 1 106 ? 32.715 7.715 -30.879 1.00 86.00 106 SER A CA 1
ATOM 844 C C . SER A 1 106 ? 32.445 9.222 -30.929 1.00 86.00 106 SER A C 1
ATOM 846 O O . SER A 1 106 ? 31.358 9.647 -30.546 1.00 86.00 106 SER A O 1
ATOM 848 N N . ALA A 1 107 ? 33.400 10.010 -31.433 1.00 86.62 107 ALA A N 1
ATOM 849 C CA . ALA A 1 107 ? 33.275 11.456 -31.603 1.00 86.62 107 ALA A CA 1
ATOM 850 C C . ALA A 1 107 ? 32.206 11.858 -32.635 1.00 86.62 107 ALA A C 1
ATOM 852 O O . ALA A 1 107 ? 31.590 12.915 -32.489 1.00 86.62 107 ALA A O 1
ATOM 853 N N . ASP A 1 108 ? 31.940 11.006 -33.627 1.00 89.62 108 ASP A N 1
ATOM 854 C CA . ASP A 1 108 ? 31.079 11.302 -34.778 1.00 89.62 108 ASP A CA 1
ATOM 855 C C . ASP A 1 108 ? 29.702 10.632 -34.691 1.00 89.62 108 ASP A C 1
ATOM 857 O O . ASP A 1 108 ? 28.872 10.786 -35.585 1.00 89.62 108 ASP A O 1
ATOM 861 N N . ARG A 1 109 ? 29.422 9.918 -33.595 1.00 91.00 109 ARG A N 1
ATOM 862 C CA . ARG A 1 109 ? 28.152 9.211 -33.396 1.00 91.00 109 ARG A CA 1
ATOM 863 C C . ARG A 1 109 ? 27.008 10.177 -33.111 1.00 91.00 109 ARG A C 1
ATOM 865 O O . ARG A 1 109 ? 27.095 11.040 -32.233 1.00 91.00 109 ARG A O 1
ATOM 872 N N . ILE A 1 110 ? 25.892 9.958 -33.792 1.00 90.75 110 ILE A N 1
ATOM 873 C CA . ILE A 1 110 ? 24.586 10.525 -33.463 1.00 90.75 110 ILE A CA 1
ATOM 874 C C . ILE A 1 110 ? 23.647 9.362 -33.148 1.00 90.75 110 ILE A C 1
ATOM 876 O O . ILE A 1 110 ? 23.502 8.432 -33.937 1.00 90.75 110 ILE A O 1
ATOM 880 N N . TYR A 1 111 ? 23.018 9.400 -31.974 1.00 92.88 111 TYR A N 1
ATOM 881 C CA . TYR A 1 111 ? 22.135 8.331 -31.515 1.00 92.88 111 TYR A CA 1
ATOM 882 C C . TYR A 1 111 ? 20.676 8.668 -31.810 1.00 92.88 111 T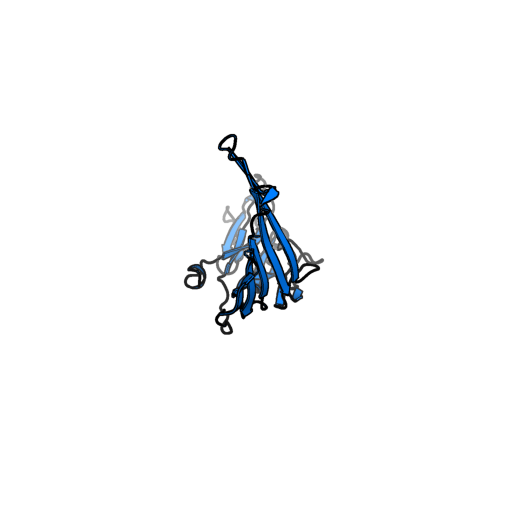YR A C 1
ATOM 884 O O . TYR A 1 111 ? 20.173 9.713 -31.399 1.00 92.88 111 TYR A O 1
ATOM 892 N N . THR A 1 112 ? 19.978 7.746 -32.463 1.00 93.75 112 THR A N 1
ATOM 893 C CA . THR A 1 112 ? 18.526 7.795 -32.653 1.00 93.75 112 THR A CA 1
ATOM 894 C C . THR A 1 112 ? 17.903 6.523 -32.099 1.00 93.75 112 THR A C 1
ATOM 896 O O . THR A 1 112 ? 18.490 5.446 -32.177 1.00 93.75 112 THR A O 1
ATOM 899 N N . ILE A 1 113 ? 16.727 6.650 -31.485 1.00 94.56 113 ILE A N 1
ATOM 900 C CA . ILE A 1 113 ? 16.008 5.517 -30.901 1.00 94.56 113 ILE A CA 1
ATOM 901 C C . ILE A 1 113 ? 14.609 5.497 -31.482 1.00 94.56 113 ILE A C 1
ATOM 903 O O . ILE A 1 113 ? 13.872 6.484 -31.383 1.00 94.56 113 ILE A O 1
ATOM 907 N N . ASP A 1 114 ? 14.241 4.366 -32.070 1.00 94.19 114 ASP A N 1
ATOM 908 C CA . ASP A 1 114 ? 12.882 4.151 -32.533 1.00 94.19 114 ASP A CA 1
ATOM 909 C C . ASP A 1 114 ? 11.922 4.120 -31.333 1.00 94.19 114 ASP A C 1
ATOM 911 O O . ASP A 1 114 ? 12.070 3.325 -30.403 1.00 94.19 114 ASP A O 1
ATOM 915 N N . ARG A 1 115 ? 10.927 5.012 -31.341 1.00 89.44 115 ARG A N 1
ATOM 916 C CA . ARG A 1 115 ? 10.028 5.221 -30.194 1.00 89.44 115 ARG A CA 1
ATOM 917 C C . ARG A 1 115 ? 9.063 4.062 -29.942 1.00 89.44 115 ARG A C 1
ATOM 919 O O . ARG A 1 115 ? 8.490 4.002 -28.860 1.00 89.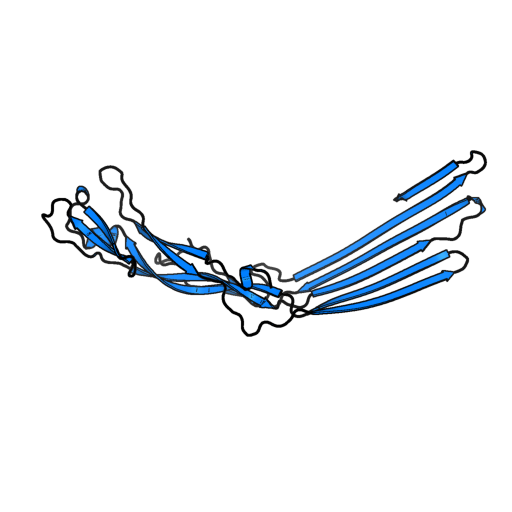44 115 ARG A O 1
ATOM 926 N N . GLN A 1 116 ? 8.842 3.185 -30.921 1.00 89.56 116 GLN A N 1
ATOM 927 C CA . GLN A 1 116 ? 7.907 2.064 -30.795 1.00 89.56 116 GLN A CA 1
ATOM 928 C C . GLN A 1 116 ? 8.629 0.781 -30.386 1.00 89.56 116 GLN A C 1
ATOM 930 O O . GLN A 1 116 ? 8.148 0.019 -29.552 1.00 89.56 116 GLN A O 1
ATOM 935 N N . THR A 1 117 ? 9.796 0.549 -30.974 1.00 91.25 117 THR A N 1
ATOM 936 C CA . THR A 1 117 ? 10.550 -0.697 -30.871 1.00 91.25 117 THR A CA 1
ATOM 937 C C . THR A 1 117 ? 11.737 -0.596 -29.920 1.00 91.25 117 THR A C 1
ATOM 939 O O . THR A 1 117 ? 12.249 -1.632 -29.507 1.00 91.25 117 THR A O 1
ATOM 942 N N . GLY A 1 118 ? 12.196 0.610 -29.571 1.00 91.81 118 GLY A N 1
ATOM 943 C CA . GLY A 1 118 ? 13.359 0.837 -28.707 1.00 91.81 118 GLY A CA 1
ATOM 944 C C . GLY A 1 118 ? 14.705 0.495 -29.353 1.00 91.81 118 GLY A C 1
ATOM 945 O O . GLY A 1 118 ? 15.706 0.395 -28.647 1.00 91.81 118 GLY A O 1
ATOM 946 N N . VAL A 1 119 ? 14.739 0.272 -30.672 1.00 95.75 119 VAL A N 1
ATOM 947 C CA . VAL A 1 119 ? 15.972 -0.047 -31.406 1.00 95.75 119 VAL A CA 1
ATOM 948 C C . VAL A 1 119 ? 16.811 1.212 -31.579 1.00 95.75 119 VAL A C 1
ATOM 950 O O . VAL A 1 119 ? 16.297 2.257 -31.982 1.00 95.75 119 VAL A O 1
ATOM 953 N N . VAL A 1 120 ? 18.105 1.100 -31.285 1.00 96.12 120 VAL A N 1
ATOM 954 C CA . VAL A 1 120 ? 19.068 2.195 -31.416 1.00 96.12 120 VAL A CA 1
ATOM 955 C C . VAL A 1 120 ? 19.736 2.132 -32.784 1.00 96.12 120 VAL A C 1
ATOM 957 O O . VAL A 1 120 ? 20.252 1.087 -33.180 1.00 96.12 120 VAL A O 1
ATOM 960 N N . THR A 1 121 ? 19.759 3.263 -33.482 1.00 95.75 121 THR A N 1
ATOM 961 C CA . THR A 1 121 ? 20.513 3.458 -34.724 1.00 95.75 121 THR A CA 1
ATOM 962 C C . THR A 1 121 ? 21.556 4.547 -34.508 1.00 95.75 121 THR A C 1
ATOM 964 O O . THR A 1 121 ? 21.259 5.604 -33.942 1.00 95.75 121 THR A O 1
ATOM 967 N N . VAL A 1 122 ? 22.786 4.272 -34.935 1.00 94.81 122 VAL A N 1
ATOM 968 C CA . VAL A 1 122 ? 23.904 5.214 -34.901 1.00 94.81 122 VAL A CA 1
ATOM 969 C C . VAL A 1 122 ? 24.126 5.748 -36.306 1.00 94.81 122 VAL A C 1
ATOM 971 O O . VAL A 1 122 ? 24.417 4.968 -37.209 1.00 94.81 122 VAL A O 1
ATOM 974 N N . SER A 1 123 ? 24.012 7.060 -36.476 1.00 94.88 123 SER A N 1
ATOM 975 C CA . SER A 1 123 ? 24.361 7.748 -37.717 1.00 94.88 123 SER A CA 1
ATOM 976 C C . SER A 1 123 ? 25.688 8.492 -37.578 1.00 94.88 123 SER A C 1
ATOM 978 O O . SER A 1 123 ? 26.101 8.869 -36.475 1.00 94.88 123 SER A O 1
ATOM 980 N N . ASP A 1 124 ? 26.382 8.654 -38.702 1.00 93.38 124 ASP A N 1
ATOM 981 C CA . ASP A 1 124 ? 27.679 9.324 -38.783 1.00 93.38 124 ASP A CA 1
ATOM 982 C C . ASP A 1 124 ? 27.486 10.815 -39.076 1.00 93.38 124 ASP A C 1
ATOM 984 O O . ASP A 1 124 ? 26.947 11.196 -40.117 1.00 93.38 124 ASP A O 1
ATOM 988 N N . ARG A 1 125 ? 27.965 11.678 -38.175 1.00 90.81 125 ARG A N 1
ATOM 989 C CA . ARG A 1 125 ? 27.904 13.137 -38.340 1.00 90.81 125 ARG A CA 1
ATOM 990 C C . ARG A 1 125 ? 28.635 13.624 -39.594 1.00 90.81 125 ARG A C 1
ATOM 992 O O . ARG A 1 125 ? 28.257 14.654 -40.146 1.00 90.81 125 ARG A O 1
ATOM 999 N N . THR A 1 126 ? 29.676 12.917 -40.024 1.00 91.62 126 THR A N 1
ATOM 1000 C CA . THR A 1 126 ? 30.472 13.273 -41.208 1.00 91.62 126 THR A CA 1
ATOM 1001 C C . THR A 1 126 ? 29.842 12.784 -42.513 1.00 91.62 126 THR A C 1
ATOM 1003 O O . THR A 1 126 ? 30.195 13.275 -43.584 1.00 91.62 126 THR A O 1
ATOM 1006 N N . GLY A 1 127 ? 28.903 11.833 -42.430 1.00 89.88 127 GLY A N 1
ATOM 1007 C CA . GLY A 1 127 ? 28.298 11.166 -43.582 1.00 89.88 127 GLY A CA 1
ATOM 1008 C C . GLY A 1 127 ? 29.232 10.199 -44.318 1.00 89.88 127 GLY A C 1
ATOM 1009 O O . GLY A 1 127 ? 28.908 9.787 -45.431 1.00 89.88 127 GLY A O 1
ATOM 1010 N N . ALA A 1 128 ? 30.387 9.844 -43.741 1.00 91.38 128 ALA A N 1
ATOM 1011 C CA . ALA A 1 128 ? 31.347 8.932 -44.361 1.00 91.38 128 ALA A CA 1
ATOM 1012 C C . ALA A 1 128 ? 30.904 7.462 -44.276 1.00 91.38 128 ALA A C 1
ATOM 1014 O O . ALA A 1 128 ? 31.240 6.662 -45.151 1.00 91.38 128 ALA A O 1
ATOM 1015 N N . GLN A 1 129 ? 30.150 7.101 -43.236 1.00 93.75 129 GLN A N 1
ATOM 1016 C CA . GLN A 1 129 ? 29.594 5.766 -43.031 1.00 93.75 129 GLN A CA 1
ATOM 1017 C C . GLN A 1 129 ? 28.062 5.792 -43.059 1.00 93.75 129 GLN A C 1
ATOM 1019 O O . GLN A 1 129 ? 27.430 6.755 -42.629 1.00 93.75 129 GLN A O 1
ATOM 1024 N N . ALA A 1 130 ? 27.463 4.708 -43.556 1.00 94.12 130 ALA A N 1
ATOM 1025 C CA . ALA A 1 130 ? 26.018 4.514 -43.493 1.00 94.12 130 ALA A CA 1
ATOM 1026 C C . ALA A 1 130 ? 25.548 4.274 -42.050 1.00 94.12 130 ALA A C 1
ATOM 1028 O O . ALA A 1 130 ? 26.314 3.783 -41.216 1.00 94.12 130 ALA A O 1
ATOM 1029 N N . ASP A 1 131 ? 24.273 4.566 -41.796 1.00 95.44 131 ASP A N 1
ATOM 1030 C CA . ASP A 1 131 ? 23.621 4.337 -40.509 1.00 95.44 131 ASP A CA 1
ATOM 1031 C C . ASP A 1 131 ? 23.700 2.865 -40.083 1.00 95.44 131 ASP A C 1
ATOM 1033 O O . ASP A 1 131 ? 23.483 1.945 -40.876 1.00 95.44 131 ASP A O 1
ATOM 1037 N N . GLN A 1 132 ? 23.987 2.642 -38.801 1.00 95.38 132 GLN A N 1
ATOM 1038 C CA . GLN A 1 132 ? 24.223 1.315 -38.239 1.00 95.38 132 GLN A CA 1
ATOM 1039 C C . GLN A 1 132 ? 23.204 1.015 -37.147 1.00 95.38 132 GLN A C 1
ATOM 1041 O O . GLN A 1 132 ? 23.105 1.730 -36.148 1.00 95.38 132 GLN A O 1
ATOM 1046 N N . VAL A 1 133 ? 22.452 -0.069 -37.321 1.00 96.12 133 VAL A N 1
ATOM 1047 C CA . VAL A 1 133 ? 21.496 -0.557 -36.321 1.00 96.12 133 VAL A CA 1
ATOM 1048 C C . VAL A 1 133 ? 22.239 -1.368 -35.268 1.00 96.12 133 VAL A C 1
ATOM 1050 O O . VAL A 1 133 ? 22.980 -2.293 -35.596 1.00 96.12 133 VAL A O 1
ATOM 1053 N N . MET A 1 134 ? 22.044 -1.026 -33.999 1.00 95.00 134 MET A N 1
ATOM 1054 C CA . MET A 1 134 ? 22.775 -1.635 -32.892 1.00 95.00 134 MET A CA 1
ATOM 1055 C C . MET A 1 134 ? 22.108 -2.911 -32.389 1.00 95.00 134 MET A C 1
ATOM 1057 O O . MET A 1 134 ? 20.880 -3.047 -32.393 1.00 95.00 134 MET A O 1
ATOM 1061 N N . GLY A 1 135 ? 22.939 -3.837 -31.906 1.00 94.19 135 GLY A N 1
ATOM 1062 C CA . GLY A 1 135 ? 22.477 -4.995 -31.151 1.00 94.19 135 GLY A CA 1
ATOM 1063 C C . GLY A 1 135 ? 21.811 -4.577 -29.838 1.00 94.19 135 GLY A C 1
ATOM 1064 O O . GLY A 1 135 ? 22.083 -3.510 -29.293 1.00 94.19 135 GLY A O 1
ATOM 1065 N N . TYR A 1 136 ? 20.925 -5.423 -29.323 1.00 94.56 136 TYR A N 1
ATOM 1066 C CA . TYR A 1 136 ? 20.212 -5.172 -28.074 1.00 94.56 136 TYR A CA 1
ATOM 1067 C C . TYR A 1 136 ? 19.917 -6.474 -27.339 1.00 94.56 136 TYR A C 1
ATOM 1069 O O . TYR A 1 136 ? 19.920 -7.565 -27.912 1.00 94.56 136 TYR A O 1
ATOM 1077 N N . LYS A 1 137 ? 19.590 -6.344 -26.054 1.00 93.25 137 LYS A N 1
ATOM 1078 C CA . LYS A 1 137 ? 19.101 -7.440 -25.216 1.00 93.25 137 LYS A CA 1
ATOM 1079 C C . LYS A 1 137 ? 17.655 -7.186 -24.836 1.00 93.25 137 LYS A C 1
ATOM 1081 O O . LYS A 1 137 ? 17.315 -6.100 -24.367 1.00 93.25 137 LYS A O 1
ATOM 1086 N N . GLU A 1 138 ? 16.814 -8.199 -24.984 1.00 94.38 138 GLU A N 1
ATOM 1087 C CA . GLU A 1 138 ? 15.464 -8.156 -24.433 1.00 94.38 138 GLU A CA 1
ATOM 1088 C C . GLU A 1 138 ? 15.509 -8.358 -22.916 1.00 94.38 138 GLU A C 1
ATOM 1090 O O . GLU A 1 138 ? 16.207 -9.225 -22.382 1.00 94.38 138 GLU A O 1
ATOM 1095 N N . ARG A 1 139 ? 14.782 -7.504 -22.202 1.00 92.00 139 ARG A N 1
ATOM 1096 C CA . ARG A 1 139 ? 14.715 -7.473 -20.747 1.00 92.00 139 ARG A CA 1
ATOM 1097 C C . ARG A 1 139 ? 13.267 -7.703 -20.335 1.00 92.00 139 ARG A C 1
ATOM 1099 O O . ARG A 1 139 ? 12.414 -6.843 -20.538 1.00 92.00 139 ARG A O 1
ATOM 1106 N N . ASN A 1 140 ? 13.012 -8.860 -19.733 1.00 91.75 140 ASN A N 1
ATOM 1107 C CA . ASN A 1 140 ? 11.708 -9.204 -19.172 1.00 91.75 140 ASN A CA 1
ATOM 1108 C C . ASN A 1 140 ? 11.631 -8.701 -17.732 1.00 91.75 140 ASN A C 1
ATOM 1110 O O . ASN A 1 140 ? 12.520 -8.980 -16.926 1.00 91.75 140 ASN A O 1
ATOM 1114 N N . THR A 1 141 ? 10.583 -7.954 -17.406 1.00 91.56 141 THR A N 1
ATOM 1115 C CA . THR A 1 141 ? 10.358 -7.433 -16.056 1.00 91.56 141 THR A CA 1
ATOM 1116 C C . THR A 1 141 ? 8.864 -7.264 -15.788 1.00 91.56 141 THR A C 1
ATOM 1118 O O . THR A 1 141 ? 8.032 -7.678 -16.592 1.00 91.56 141 THR A O 1
ATOM 1121 N N . PHE A 1 142 ? 8.518 -6.671 -14.647 1.00 91.56 142 PHE A N 1
ATOM 1122 C CA . PHE A 1 142 ? 7.142 -6.402 -14.259 1.00 91.56 142 PHE A CA 1
ATOM 1123 C C . PHE A 1 142 ? 6.905 -4.914 -14.045 1.00 91.56 142 PHE A C 1
ATOM 1125 O O . PHE A 1 142 ? 7.794 -4.169 -13.612 1.00 91.56 142 PHE A O 1
ATOM 1132 N N . VAL A 1 143 ? 5.661 -4.510 -14.277 1.00 91.62 143 VAL A N 1
ATOM 1133 C CA . VAL A 1 143 ? 5.115 -3.235 -13.827 1.00 91.62 143 VAL A CA 1
ATOM 1134 C C . VAL A 1 143 ? 4.085 -3.488 -12.730 1.00 91.62 143 VAL A C 1
ATOM 1136 O O . VAL A 1 143 ? 3.255 -4.392 -12.829 1.00 91.62 143 VAL A O 1
ATOM 1139 N N . ALA A 1 144 ? 4.171 -2.709 -11.654 1.00 91.31 144 ALA A N 1
ATOM 1140 C CA . ALA A 1 144 ? 3.214 -2.764 -10.560 1.00 91.31 144 ALA A CA 1
ATOM 1141 C C . ALA A 1 144 ? 1.944 -2.005 -10.954 1.00 91.31 144 ALA A C 1
ATOM 1143 O O . ALA A 1 144 ? 2.008 -0.842 -11.346 1.00 91.31 144 ALA A O 1
ATOM 1144 N N . GLN A 1 145 ? 0.791 -2.650 -10.813 1.00 91.31 145 GLN A N 1
ATOM 1145 C CA . GLN A 1 145 ? -0.513 -2.042 -11.038 1.00 91.31 145 GLN A CA 1
ATOM 1146 C C . GLN A 1 145 ? -1.394 -2.204 -9.807 1.00 91.31 145 GLN A C 1
ATOM 1148 O O . GLN A 1 145 ? -1.371 -3.226 -9.121 1.00 91.31 145 GLN A O 1
ATOM 1153 N N . THR A 1 146 ? -2.217 -1.197 -9.547 1.00 90.69 146 THR A N 1
ATOM 1154 C CA . THR A 1 146 ? -3.216 -1.255 -8.483 1.00 90.69 146 THR A CA 1
ATOM 1155 C C . THR A 1 146 ? -4.447 -2.004 -8.975 1.00 90.69 146 THR A C 1
ATOM 1157 O O . THR A 1 146 ? -5.009 -1.663 -10.012 1.00 90.69 146 THR A O 1
ATOM 1160 N N . GLN A 1 147 ? -4.919 -2.983 -8.211 1.00 90.88 147 GLN A N 1
ATOM 1161 C CA . GLN A 1 147 ? -6.225 -3.605 -8.399 1.00 90.88 147 GLN A CA 1
ATOM 1162 C C . GLN A 1 147 ? -7.072 -3.393 -7.144 1.00 90.88 147 GLN A C 1
ATOM 1164 O O . GLN A 1 147 ? -6.645 -3.703 -6.030 1.00 90.88 147 GLN A O 1
ATOM 1169 N N . TYR A 1 148 ? -8.287 -2.879 -7.315 1.00 90.56 148 TYR A N 1
ATOM 1170 C CA . TYR A 1 148 ? -9.242 -2.738 -6.215 1.00 90.56 148 TYR A CA 1
ATOM 1171 C C . TYR A 1 148 ? -9.948 -4.069 -5.955 1.00 90.56 148 TYR A C 1
ATOM 1173 O O . TYR A 1 148 ? -10.403 -4.739 -6.881 1.00 90.56 148 TYR A O 1
ATOM 1181 N N . THR A 1 149 ? -10.028 -4.475 -4.694 1.00 92.00 149 THR A N 1
ATOM 1182 C CA . THR A 1 149 ? -10.604 -5.755 -4.272 1.00 92.00 149 THR A CA 1
ATOM 1183 C C . THR A 1 149 ? -11.293 -5.625 -2.915 1.00 92.00 149 THR A C 1
ATOM 1185 O O . THR A 1 149 ? -11.320 -4.548 -2.317 1.00 92.00 149 THR A O 1
ATOM 1188 N N . ASN A 1 150 ? -11.882 -6.713 -2.434 1.00 93.25 150 ASN A N 1
ATOM 1189 C CA . ASN A 1 150 ? -12.444 -6.788 -1.095 1.00 93.25 150 ASN A CA 1
ATOM 1190 C C . ASN A 1 150 ? -11.451 -7.445 -0.128 1.00 93.25 150 ASN A C 1
ATOM 1192 O O . ASN A 1 150 ? -10.817 -8.449 -0.445 1.00 93.25 150 ASN A O 1
ATOM 1196 N N . GLY A 1 151 ? -11.345 -6.858 1.057 1.00 92.50 151 GLY A N 1
ATOM 1197 C CA . GLY A 1 151 ? -10.532 -7.300 2.172 1.00 92.50 151 GLY A CA 1
ATOM 1198 C C . GLY A 1 151 ? -11.223 -8.321 3.062 1.00 92.50 151 GLY A C 1
ATOM 1199 O O . GLY A 1 151 ? -12.386 -8.689 2.873 1.00 92.50 151 GLY A O 1
ATOM 1200 N N . SER A 1 152 ? -10.491 -8.756 4.082 1.00 93.69 152 SER A N 1
ATOM 1201 C CA . SER A 1 152 ? -11.031 -9.641 5.113 1.00 93.69 152 SER A CA 1
ATOM 1202 C C . SER A 1 152 ? -11.952 -8.887 6.079 1.00 93.69 152 SER A C 1
ATOM 1204 O O . SER A 1 152 ? -11.739 -7.696 6.310 1.00 93.69 152 SER A O 1
ATOM 1206 N N . PRO A 1 153 ? -12.972 -9.546 6.662 1.00 93.06 153 PRO A N 1
ATOM 1207 C CA . PRO A 1 153 ? -13.879 -8.893 7.595 1.00 93.06 153 PRO A CA 1
ATOM 1208 C C . PRO A 1 153 ? -13.168 -8.296 8.812 1.00 93.06 153 PRO A C 1
ATOM 1210 O O . PRO A 1 153 ? -12.232 -8.884 9.353 1.00 93.06 153 PRO A O 1
ATOM 1213 N N . VAL A 1 154 ? -13.681 -7.163 9.283 1.00 93.12 154 VAL A N 1
ATOM 1214 C CA . VAL A 1 154 ? -13.157 -6.446 10.453 1.00 93.12 154 VAL A CA 1
ATOM 1215 C C . VAL A 1 154 ? -14.227 -6.405 11.534 1.00 93.12 154 VAL A C 1
ATOM 1217 O O . VAL A 1 154 ? -15.383 -6.099 11.241 1.00 93.12 154 VAL A O 1
ATOM 1220 N N . GLU A 1 155 ? -13.848 -6.708 12.776 1.00 94.12 155 GLU A N 1
ATOM 1221 C CA . GLU A 1 155 ? -14.755 -6.707 13.923 1.00 94.12 155 GLU A CA 1
ATOM 1222 C C . GLU A 1 155 ? -14.298 -5.717 15.000 1.00 94.12 155 GLU A C 1
ATOM 1224 O O . GLU A 1 155 ? -13.133 -5.691 15.410 1.00 94.12 155 GLU A O 1
ATOM 1229 N N . ARG A 1 156 ? -15.257 -4.915 15.465 1.00 95.44 156 ARG A N 1
ATOM 1230 C CA . ARG A 1 156 ? -15.130 -3.961 16.564 1.00 95.44 156 ARG A CA 1
ATOM 1231 C C . ARG A 1 156 ? -16.210 -4.255 17.586 1.00 95.44 156 ARG A C 1
ATOM 1233 O O . ARG A 1 156 ? -17.383 -4.372 17.236 1.00 95.44 156 ARG A O 1
ATOM 1240 N N . ILE A 1 157 ? -15.811 -4.387 18.838 1.00 96.12 157 ILE A N 1
ATOM 1241 C CA . ILE A 1 157 ? -16.719 -4.599 19.958 1.00 96.12 157 ILE A CA 1
ATOM 1242 C C . ILE A 1 157 ? -16.404 -3.536 20.992 1.00 96.12 157 ILE A C 1
ATOM 1244 O O . ILE A 1 157 ? -15.229 -3.275 21.255 1.00 96.12 157 ILE A O 1
ATOM 1248 N N . GLY A 1 158 ? -17.431 -2.963 21.600 1.00 97.00 158 GLY A N 1
ATOM 1249 C CA . GLY A 1 158 ? -17.227 -2.080 22.728 1.00 97.00 158 GLY A CA 1
ATOM 1250 C C . GLY A 1 158 ? -18.366 -2.106 23.722 1.00 97.00 158 GLY A C 1
ATOM 1251 O O . GLY A 1 158 ? -19.435 -2.666 23.477 1.00 97.00 158 GLY A O 1
ATOM 1252 N N . LEU A 1 159 ? -18.061 -1.543 24.878 1.00 97.06 159 LEU A N 1
ATOM 1253 C CA . LEU A 1 159 ? -18.969 -1.369 25.989 1.00 97.06 159 LEU A CA 1
ATOM 1254 C C . LEU A 1 159 ? -18.771 0.048 26.509 1.00 97.06 159 LEU A C 1
ATOM 1256 O O . LEU A 1 159 ? -17.658 0.386 26.900 1.00 97.06 159 LEU A O 1
ATOM 1260 N N . ASP A 1 160 ? -19.826 0.848 26.530 1.00 97.44 160 ASP A N 1
ATOM 1261 C CA . ASP A 1 160 ? -19.832 2.159 27.171 1.00 97.44 160 ASP A CA 1
ATOM 1262 C C . ASP A 1 160 ? -20.665 2.066 28.449 1.00 97.44 160 ASP A C 1
ATOM 1264 O O . ASP A 1 160 ? -21.673 1.360 28.505 1.00 97.44 160 ASP A O 1
ATOM 1268 N N . PHE A 1 161 ? -20.231 2.735 29.512 1.00 97.25 161 PHE A N 1
ATOM 1269 C CA . PHE A 1 161 ? -20.952 2.714 30.777 1.00 97.25 161 PHE A CA 1
ATOM 1270 C C . PHE A 1 161 ? -20.829 4.032 31.528 1.00 97.25 161 PHE A C 1
ATOM 1272 O O . PHE A 1 161 ? -19.802 4.709 31.473 1.00 97.25 161 PHE A O 1
ATOM 1279 N N . ALA A 1 162 ? -21.872 4.369 32.276 1.00 97.44 162 ALA A N 1
ATOM 1280 C CA . ALA A 1 162 ? -21.861 5.452 33.237 1.00 97.44 162 ALA A CA 1
ATOM 1281 C C . ALA A 1 162 ? -22.690 5.095 34.475 1.00 97.44 162 ALA A C 1
ATOM 1283 O O . ALA A 1 162 ? -23.706 4.403 34.410 1.00 97.44 162 ALA A O 1
ATOM 1284 N N . ALA A 1 163 ? -22.243 5.587 35.620 1.00 97.00 163 ALA A N 1
ATOM 1285 C CA . ALA A 1 163 ? -22.889 5.443 36.907 1.00 97.00 163 ALA A CA 1
ATOM 1286 C C . ALA A 1 163 ? -22.847 6.788 37.632 1.00 97.00 163 ALA A C 1
ATOM 1288 O O . ALA A 1 163 ? -21.787 7.216 38.090 1.00 97.00 163 ALA A O 1
ATOM 1289 N N . ASP A 1 164 ? -24.000 7.441 37.751 1.00 96.88 164 ASP A N 1
ATOM 1290 C CA . ASP A 1 164 ? -24.191 8.638 38.567 1.00 96.88 164 ASP A CA 1
ATOM 1291 C C . ASP A 1 164 ? -24.749 8.209 39.929 1.00 96.88 164 ASP A C 1
ATOM 1293 O O . ASP A 1 164 ? -25.918 7.833 40.044 1.00 96.88 164 ASP A O 1
ATOM 1297 N N . PHE A 1 165 ? -23.925 8.239 40.973 1.00 96.06 165 PHE A N 1
ATOM 1298 C CA . PHE A 1 165 ? -24.309 7.771 42.303 1.00 96.06 165 PHE A CA 1
ATOM 1299 C C . PHE A 1 165 ? -25.216 8.765 43.031 1.00 96.06 165 PHE A C 1
ATOM 1301 O O . PHE A 1 165 ? -25.058 9.986 42.928 1.00 96.06 165 PHE A O 1
ATOM 1308 N N . ALA A 1 166 ? -26.128 8.232 43.849 1.00 94.19 166 ALA A N 1
ATOM 1309 C CA . ALA A 1 166 ? -26.891 9.040 44.792 1.00 94.19 166 ALA A CA 1
ATOM 1310 C C . ALA A 1 166 ? -25.958 9.867 45.696 1.00 94.19 166 ALA A C 1
ATOM 1312 O O . ALA A 1 166 ? -24.883 9.418 46.100 1.00 94.19 166 ALA A O 1
ATOM 1313 N N . GLN A 1 167 ? -26.385 11.079 46.056 1.00 93.25 167 GLN A N 1
ATOM 1314 C CA . GLN A 1 167 ? -25.575 11.961 46.893 1.00 93.25 167 GLN A CA 1
ATOM 1315 C C . GLN A 1 167 ? -25.305 11.338 48.271 1.00 93.25 167 GLN A C 1
ATOM 1317 O O . GLN A 1 167 ? -26.228 10.967 49.002 1.00 93.25 167 GLN A O 1
ATOM 1322 N N . ILE A 1 168 ? -24.037 11.345 48.678 1.00 92.12 168 ILE A N 1
ATOM 1323 C CA . ILE A 1 168 ? -23.602 11.029 50.037 1.00 92.12 168 ILE A CA 1
ATOM 1324 C C . ILE A 1 168 ? -24.021 12.195 50.936 1.00 92.12 168 ILE A C 1
ATOM 1326 O O . ILE A 1 168 ? -23.317 13.200 51.058 1.00 92.12 168 ILE A O 1
ATOM 1330 N N . ARG A 1 169 ? -25.211 12.085 51.542 1.00 89.75 169 ARG A N 1
ATOM 1331 C CA . ARG A 1 169 ? -25.864 13.173 52.296 1.00 89.75 169 ARG A CA 1
ATOM 1332 C C . ARG A 1 169 ? -24.974 13.824 53.370 1.00 89.75 169 ARG A C 1
ATOM 1334 O O . ARG A 1 169 ? -24.981 15.055 53.416 1.00 89.75 169 ARG A O 1
ATOM 1341 N N . PRO A 1 170 ? -24.191 13.080 54.186 1.00 89.19 170 PRO A N 1
ATOM 1342 C CA . PRO A 1 170 ? -23.338 13.693 55.210 1.00 89.19 170 PRO A CA 1
ATOM 1343 C C . PRO A 1 170 ? -22.264 14.628 54.642 1.00 89.19 170 PRO A C 1
ATOM 1345 O O . PRO A 1 170 ? -21.969 15.655 55.243 1.00 89.19 170 PRO A O 1
ATOM 1348 N N . LEU A 1 171 ? -21.715 14.297 53.469 1.00 89.19 171 LEU A N 1
ATOM 1349 C CA . LEU A 1 171 ? -20.650 15.064 52.814 1.00 89.19 171 LEU A CA 1
ATOM 1350 C C . LEU A 1 171 ? -21.185 16.039 51.756 1.00 89.19 171 LEU A C 1
ATOM 1352 O O . LEU A 1 171 ? -20.450 16.890 51.269 1.00 89.19 171 LEU A O 1
ATOM 1356 N N . ARG A 1 172 ? -22.469 15.918 51.389 1.00 91.88 172 ARG A N 1
ATOM 1357 C CA . ARG A 1 172 ? -23.089 16.600 50.239 1.00 91.88 172 ARG A CA 1
ATOM 1358 C C . ARG A 1 172 ? -22.309 16.380 48.934 1.00 91.88 172 ARG A C 1
ATOM 1360 O O . ARG A 1 172 ? -22.323 17.235 48.043 1.00 91.88 172 ARG A O 1
ATOM 1367 N N . THR A 1 173 ? -21.698 15.203 48.807 1.00 93.44 173 THR A N 1
ATOM 1368 C CA . THR A 1 173 ? -20.860 14.800 47.672 1.00 93.44 173 THR A CA 1
ATOM 1369 C C . THR A 1 173 ? -21.618 13.872 46.729 1.00 93.44 173 THR A C 1
ATOM 1371 O O . THR A 1 173 ? -22.290 12.946 47.176 1.00 93.44 173 THR A O 1
ATOM 1374 N N . GLN A 1 174 ? -21.509 14.118 45.430 1.00 93.88 174 GLN A N 1
ATOM 1375 C CA . GLN A 1 174 ? -21.948 13.240 44.351 1.00 93.88 174 GLN A CA 1
ATOM 1376 C C . GLN A 1 174 ? -20.723 12.675 43.639 1.00 93.88 174 GLN A C 1
ATOM 1378 O O . GLN A 1 174 ? -19.708 13.359 43.487 1.00 93.88 174 GLN A O 1
ATOM 1383 N N . LEU A 1 175 ? -20.836 11.422 43.219 1.00 95.88 175 LEU A N 1
ATOM 1384 C CA . LEU A 1 175 ? -19.806 10.711 42.479 1.00 95.88 175 LEU A CA 1
ATOM 1385 C C . LEU A 1 175 ? -20.397 10.275 41.146 1.00 95.88 175 LEU A C 1
ATOM 1387 O O . LEU A 1 175 ? -21.546 9.837 41.095 1.00 95.88 175 LEU A O 1
ATOM 1391 N N . ARG A 1 176 ? -19.598 10.361 40.091 1.00 96.31 176 ARG A N 1
ATOM 1392 C CA . ARG A 1 176 ? -19.906 9.792 38.785 1.00 96.31 176 ARG A CA 1
ATOM 1393 C C . ARG A 1 176 ? -18.704 9.019 38.280 1.00 96.31 176 ARG A C 1
ATOM 1395 O O . ARG A 1 176 ? -17.591 9.540 38.301 1.00 96.31 176 ARG A O 1
ATOM 1402 N N . ILE A 1 177 ? -18.945 7.806 37.805 1.00 96.69 177 ILE A N 1
ATOM 1403 C CA . ILE A 1 177 ? -17.959 7.001 37.087 1.00 96.69 177 ILE A CA 1
ATOM 1404 C C . ILE A 1 177 ? -18.490 6.804 35.676 1.00 96.69 177 ILE A C 1
ATOM 1406 O O . ILE A 1 177 ? -19.613 6.342 35.517 1.00 96.69 177 ILE A O 1
ATOM 1410 N N . ASP A 1 178 ? -17.700 7.128 34.663 1.00 97.06 178 ASP A N 1
ATOM 1411 C CA . ASP A 1 178 ? -18.020 6.795 33.277 1.00 97.06 178 ASP A CA 1
ATOM 1412 C C . ASP A 1 178 ? -16.788 6.299 32.542 1.00 97.06 178 ASP A C 1
ATOM 1414 O O . ASP A 1 178 ? -15.655 6.602 32.911 1.00 97.06 178 ASP A O 1
ATOM 1418 N N . GLY A 1 179 ? -17.005 5.487 31.521 1.00 96.69 179 GLY A N 1
ATOM 1419 C CA . GLY A 1 179 ? -15.910 4.896 30.788 1.00 96.69 179 GLY A CA 1
ATOM 1420 C C . GLY A 1 179 ? -16.364 4.091 29.594 1.00 96.69 179 GLY A C 1
ATOM 1421 O O . GLY A 1 179 ? -17.555 3.897 29.347 1.00 96.69 179 GLY A O 1
ATOM 1422 N N . ASN A 1 180 ? -15.375 3.607 28.857 1.00 97.19 180 ASN A N 1
ATOM 1423 C CA . ASN A 1 180 ? -15.602 2.688 27.766 1.00 97.19 180 ASN A CA 1
ATOM 1424 C C . ASN A 1 180 ? -14.508 1.636 27.663 1.00 97.19 180 ASN A C 1
ATOM 1426 O O . ASN A 1 180 ? -13.347 1.852 28.007 1.00 97.19 180 ASN A O 1
ATOM 1430 N N . TYR A 1 181 ? -14.906 0.475 27.171 1.00 96.56 181 TYR A N 1
ATOM 1431 C CA . TYR A 1 181 ? -14.024 -0.589 26.753 1.00 96.56 181 TYR A CA 1
ATOM 1432 C C . TYR A 1 181 ? -14.167 -0.767 25.248 1.00 96.56 181 TYR A C 1
ATOM 1434 O O . TYR A 1 181 ? -15.271 -0.936 24.740 1.00 96.56 181 TYR A O 1
ATOM 1442 N N . TYR A 1 182 ? -13.047 -0.775 24.540 1.00 95.94 182 TYR A N 1
ATOM 1443 C CA . TYR A 1 182 ? -12.986 -1.003 23.107 1.00 95.94 182 TYR A CA 1
ATOM 1444 C C . TYR A 1 182 ? -12.077 -2.188 22.814 1.00 95.94 182 TYR A C 1
ATOM 1446 O O . TYR A 1 182 ? -10.982 -2.317 23.366 1.00 95.94 182 TYR A O 1
ATOM 1454 N N . ARG A 1 183 ? -12.523 -3.058 21.912 1.00 95.06 183 ARG A N 1
ATOM 1455 C CA . ARG A 1 183 ? -11.743 -4.166 21.380 1.00 95.06 183 ARG A CA 1
ATOM 1456 C C . ARG A 1 183 ? -11.861 -4.201 19.866 1.00 95.06 183 ARG A C 1
ATOM 1458 O O . ARG A 1 183 ? -12.941 -4.405 19.312 1.00 95.06 183 ARG A O 1
ATOM 1465 N N . TYR A 1 184 ? -10.714 -4.136 19.211 1.00 92.19 184 TYR A N 1
ATOM 1466 C CA . TYR A 1 184 ? -10.573 -4.354 17.780 1.00 92.19 184 TYR A CA 1
ATOM 1467 C C . TYR A 1 184 ? -9.870 -5.683 17.528 1.00 92.19 184 TYR A C 1
ATOM 1469 O O . TYR A 1 184 ? -8.845 -5.980 18.144 1.00 92.19 184 TYR A O 1
ATOM 1477 N N . LYS A 1 185 ? -10.394 -6.480 16.596 1.00 88.62 185 LYS A N 1
ATOM 1478 C CA . LYS A 1 185 ? -9.688 -7.641 16.050 1.00 88.62 185 LYS A CA 1
ATOM 1479 C C . LYS A 1 185 ? -9.824 -7.633 14.532 1.00 88.62 185 LYS A C 1
ATOM 1481 O O . LYS A 1 185 ? -10.919 -7.806 14.001 1.00 88.62 185 LYS A O 1
ATOM 1486 N N . GLY A 1 186 ? -8.698 -7.485 13.845 1.00 86.31 186 GLY A N 1
ATOM 1487 C CA . GLY A 1 186 ? -8.605 -7.587 12.393 1.00 86.31 186 GLY A CA 1
ATOM 1488 C C . GLY A 1 186 ? -7.596 -8.658 12.012 1.00 86.31 186 GLY A C 1
ATOM 1489 O O . GLY A 1 186 ? -6.474 -8.649 12.509 1.00 86.31 186 GLY A O 1
ATOM 1490 N N . LEU A 1 187 ? -7.991 -9.581 11.141 1.00 89.94 187 LEU A N 1
ATOM 1491 C CA . LEU A 1 187 ? -7.082 -10.533 10.513 1.00 89.94 187 LEU A CA 1
ATOM 1492 C C . LEU A 1 187 ? -7.230 -10.378 9.008 1.00 89.94 187 LEU A C 1
ATOM 1494 O O . LEU A 1 187 ? -8.336 -10.510 8.487 1.00 89.94 187 LEU A O 1
ATOM 1498 N N . ASN A 1 188 ? -6.130 -10.092 8.330 1.00 88.81 188 ASN A N 1
ATOM 1499 C CA . ASN A 1 188 ? -6.086 -10.036 6.890 1.00 88.81 188 ASN A CA 1
ATOM 1500 C C . ASN A 1 188 ? -5.673 -11.394 6.323 1.00 88.81 188 ASN A C 1
ATOM 1502 O O . ASN A 1 188 ? -4.587 -11.898 6.590 1.00 88.81 188 ASN A O 1
ATOM 1506 N N . LEU A 1 189 ? -6.556 -11.978 5.526 1.00 89.06 189 LEU A N 1
ATOM 1507 C CA . LEU A 1 189 ? -6.370 -13.242 4.824 1.00 89.06 189 LEU A CA 1
ATOM 1508 C C . LEU A 1 189 ? -6.344 -13.054 3.303 1.00 89.06 189 LEU A C 1
ATOM 1510 O O . LEU A 1 189 ? -6.370 -14.034 2.565 1.00 89.06 189 LEU A O 1
ATOM 1514 N N . THR A 1 190 ? -6.317 -11.813 2.809 1.00 90.06 190 THR A N 1
ATOM 1515 C CA . THR A 1 190 ? -6.232 -11.566 1.367 1.00 90.06 190 THR A CA 1
ATOM 1516 C C . THR A 1 190 ? -4.839 -11.837 0.838 1.00 90.06 190 THR A C 1
ATOM 1518 O O . THR A 1 190 ? -3.855 -11.459 1.466 1.00 90.06 190 THR A O 1
ATOM 1521 N N . GLU A 1 191 ? -4.752 -12.392 -0.361 1.00 90.38 191 GLU A N 1
ATOM 1522 C CA . GLU A 1 191 ? -3.489 -12.533 -1.075 1.00 90.38 191 GLU A CA 1
ATOM 1523 C C . GLU A 1 191 ? -2.883 -11.165 -1.438 1.00 90.38 191 GLU A C 1
ATOM 1525 O O . GLU A 1 191 ? -3.557 -10.293 -1.999 1.00 90.38 191 GLU A O 1
ATOM 1530 N N . VAL A 1 192 ? -1.598 -11.000 -1.131 1.00 91.69 192 VAL A N 1
ATOM 1531 C CA . VAL A 1 192 ? -0.776 -9.832 -1.453 1.00 91.69 192 VAL A CA 1
ATOM 1532 C C . VAL A 1 192 ? 0.429 -10.297 -2.263 1.00 91.69 192 VAL A C 1
ATOM 1534 O O . VAL A 1 192 ? 1.144 -11.205 -1.844 1.00 91.69 192 VAL A O 1
ATOM 1537 N N . ALA A 1 193 ? 0.671 -9.654 -3.404 1.00 92.75 193 ALA A N 1
ATOM 1538 C CA . ALA A 1 193 ? 1.852 -9.896 -4.221 1.00 92.75 193 ALA A CA 1
ATOM 1539 C C . ALA A 1 193 ? 2.972 -8.905 -3.871 1.00 92.75 193 ALA A C 1
ATOM 1541 O O . ALA A 1 193 ? 2.714 -7.729 -3.602 1.00 92.75 193 ALA A O 1
ATOM 1542 N N . SER A 1 194 ? 4.221 -9.358 -3.917 1.00 91.31 194 SER A N 1
ATOM 1543 C CA . SER A 1 194 ? 5.404 -8.523 -3.707 1.00 91.31 194 SER A CA 1
ATOM 1544 C C . SER A 1 194 ? 6.587 -9.013 -4.531 1.00 91.31 194 SER A C 1
ATOM 1546 O O . SER A 1 194 ? 6.755 -10.209 -4.749 1.00 91.31 194 SER A O 1
ATOM 1548 N N . THR A 1 195 ? 7.423 -8.084 -4.977 1.00 90.50 195 THR A N 1
ATOM 1549 C CA . THR A 1 195 ? 8.688 -8.361 -5.665 1.00 90.50 195 THR A CA 1
ATOM 1550 C C . THR A 1 195 ? 9.804 -7.558 -5.009 1.00 90.50 195 THR A C 1
ATOM 1552 O O . THR A 1 195 ? 9.545 -6.567 -4.322 1.00 90.50 195 THR A O 1
ATOM 1555 N N . LEU A 1 196 ? 11.053 -7.965 -5.241 1.00 84.50 196 LEU A N 1
ATOM 1556 C CA . LEU A 1 196 ? 12.209 -7.146 -4.886 1.00 84.50 196 LEU A CA 1
ATOM 1557 C C . LEU A 1 196 ? 12.204 -5.814 -5.645 1.00 84.50 196 LEU A C 1
ATOM 1559 O O . LEU A 1 196 ? 11.502 -5.650 -6.645 1.00 84.50 196 LEU A O 1
ATOM 1563 N N . SER A 1 197 ? 13.015 -4.875 -5.153 1.00 77.00 197 SER A N 1
ATOM 1564 C CA . SER A 1 197 ? 13.204 -3.554 -5.753 1.00 77.00 197 SER A CA 1
ATOM 1565 C C . SER A 1 197 ? 13.366 -3.627 -7.273 1.00 77.00 197 SER A C 1
ATOM 1567 O O . SER A 1 197 ? 13.993 -4.535 -7.816 1.00 77.00 197 SER A O 1
ATOM 1569 N N . SER A 1 198 ? 12.871 -2.603 -7.963 1.00 71.06 198 SER A N 1
ATOM 1570 C CA . SER A 1 198 ? 13.057 -2.410 -9.401 1.00 71.06 198 SER A CA 1
ATOM 1571 C C . SER A 1 198 ? 14.532 -2.324 -9.822 1.00 71.06 198 SER A C 1
ATOM 1573 O O . SER A 1 198 ? 14.814 -2.542 -11.000 1.00 71.06 198 SER A O 1
ATOM 1575 N N . SER A 1 199 ? 15.442 -2.031 -8.884 1.00 73.25 199 SER A N 1
ATOM 1576 C CA . SER A 1 199 ? 16.902 -2.032 -9.058 1.00 73.25 199 SER A CA 1
ATOM 1577 C C . SER A 1 199 ? 17.567 -3.386 -8.787 1.00 73.25 199 SER A C 1
ATOM 1579 O O . SER A 1 199 ? 18.750 -3.561 -9.080 1.00 73.25 199 SER A O 1
ATOM 1581 N N . SER A 1 200 ? 16.838 -4.354 -8.229 1.00 83.75 200 SER A N 1
ATOM 1582 C CA . SER A 1 200 ? 17.366 -5.690 -7.975 1.00 83.75 200 SER A CA 1
ATOM 1583 C C . SER A 1 200 ? 17.532 -6.452 -9.287 1.00 83.75 200 SER A C 1
ATOM 1585 O O . SER A 1 200 ? 16.629 -6.509 -10.124 1.00 83.75 200 SER A O 1
ATOM 1587 N N . SER A 1 201 ? 18.703 -7.060 -9.443 1.00 86.50 201 SER A N 1
ATOM 1588 C CA . SER A 1 201 ? 19.042 -7.890 -10.594 1.00 86.50 201 SER A CA 1
ATOM 1589 C C . SER A 1 201 ? 19.287 -9.328 -10.156 1.00 86.50 201 SER A C 1
ATOM 1591 O O . SER A 1 201 ? 19.677 -9.601 -9.021 1.00 86.50 201 SER A O 1
ATOM 1593 N N . MET A 1 202 ? 19.045 -10.248 -11.076 1.00 90.19 202 MET A N 1
ATOM 1594 C CA . MET A 1 202 ? 19.502 -11.627 -10.999 1.00 90.19 202 MET A CA 1
ATOM 1595 C C . MET A 1 202 ? 21.038 -11.675 -11.079 1.00 90.19 202 MET A C 1
ATOM 1597 O O . MET A 1 202 ? 21.679 -10.710 -11.498 1.00 90.19 202 MET A O 1
ATOM 1601 N N . ALA A 1 203 ? 21.639 -12.814 -10.723 1.00 87.88 203 ALA A N 1
ATOM 1602 C CA . ALA A 1 203 ? 23.096 -13.000 -10.774 1.00 87.88 203 ALA A CA 1
ATOM 1603 C C . ALA A 1 203 ? 23.695 -12.818 -12.186 1.00 87.88 203 ALA A C 1
ATOM 1605 O O . ALA A 1 203 ? 24.862 -12.470 -12.320 1.00 87.88 203 ALA A O 1
ATOM 1606 N N . ASP A 1 204 ? 22.888 -13.008 -13.234 1.00 87.38 204 ASP A N 1
ATOM 1607 C CA . ASP A 1 204 ? 23.252 -12.788 -14.640 1.00 87.38 204 ASP A CA 1
ATOM 1608 C C . ASP A 1 204 ? 23.107 -11.315 -15.092 1.00 87.38 204 ASP A C 1
ATOM 1610 O O . ASP A 1 204 ? 23.237 -11.005 -16.277 1.00 87.38 204 ASP A O 1
ATOM 1614 N N . GLY A 1 205 ? 22.783 -10.395 -14.175 1.00 84.81 205 GLY A N 1
ATOM 1615 C CA . GLY A 1 205 ? 22.552 -8.981 -14.475 1.00 84.81 205 GLY A CA 1
ATOM 1616 C C . GLY A 1 205 ? 21.243 -8.698 -15.224 1.00 84.81 205 GLY A C 1
ATOM 1617 O O . GLY A 1 205 ? 21.073 -7.601 -15.768 1.00 84.81 205 GLY A O 1
ATOM 1618 N N . SER A 1 206 ? 20.323 -9.666 -15.318 1.00 87.75 206 SER A N 1
ATOM 1619 C CA . SER A 1 206 ? 18.951 -9.450 -15.797 1.00 87.75 206 SER A CA 1
ATOM 1620 C C . SER A 1 206 ? 18.032 -8.907 -14.700 1.00 87.75 206 SER A C 1
ATOM 1622 O O . SER A 1 206 ? 18.318 -9.107 -13.519 1.00 87.75 206 SER A O 1
ATOM 1624 N N . PRO A 1 207 ? 16.933 -8.209 -15.049 1.00 89.62 207 PRO A N 1
ATOM 1625 C CA . PRO A 1 207 ? 15.959 -7.768 -14.057 1.00 89.62 207 PRO A CA 1
ATOM 1626 C C . PRO A 1 207 ? 15.442 -8.936 -13.214 1.00 89.62 207 PRO A C 1
ATOM 1628 O O . PRO A 1 207 ? 15.318 -10.060 -13.706 1.00 89.62 207 PRO A O 1
ATOM 1631 N N . TYR A 1 208 ? 15.120 -8.666 -11.949 1.00 90.69 208 TYR A N 1
ATOM 1632 C CA . TYR A 1 208 ? 14.524 -9.665 -11.066 1.00 90.69 208 TYR A CA 1
ATOM 1633 C C . TYR A 1 208 ? 13.217 -10.238 -11.645 1.00 90.69 208 TYR A C 1
ATOM 1635 O O . TYR A 1 208 ? 12.370 -9.492 -12.141 1.00 90.69 208 TYR A O 1
ATOM 1643 N N . ARG A 1 209 ? 13.065 -11.570 -11.590 1.00 89.00 209 ARG A N 1
ATOM 1644 C CA . ARG A 1 209 ? 12.039 -12.315 -12.351 1.00 89.00 209 ARG A CA 1
ATOM 1645 C C . ARG A 1 209 ? 10.930 -12.950 -11.509 1.00 89.00 209 ARG A C 1
ATOM 1647 O O . ARG A 1 209 ? 10.048 -13.584 -12.079 1.00 89.00 209 ARG A O 1
ATOM 1654 N N . TYR A 1 210 ? 10.958 -12.810 -10.186 1.00 90.69 210 TYR A N 1
ATOM 1655 C CA . TYR A 1 210 ? 10.017 -13.507 -9.307 1.00 90.69 210 TYR A CA 1
ATOM 1656 C C . TYR A 1 210 ? 9.053 -12.554 -8.612 1.00 90.69 210 TYR A C 1
ATOM 1658 O O . TYR A 1 210 ? 9.403 -11.431 -8.266 1.00 90.69 210 TYR A O 1
ATOM 1666 N N . VAL A 1 211 ? 7.840 -13.040 -8.368 1.00 93.12 211 VAL A N 1
ATOM 1667 C CA . VAL A 1 211 ? 6.825 -12.365 -7.560 1.00 93.12 211 VAL A CA 1
ATOM 1668 C C . VAL A 1 211 ? 6.403 -13.340 -6.468 1.00 93.12 211 VAL A C 1
ATOM 1670 O O . VAL A 1 211 ? 5.970 -14.454 -6.757 1.00 93.12 211 VAL A O 1
ATOM 1673 N N . GLY A 1 212 ? 6.570 -12.938 -5.213 1.00 92.50 212 GLY A N 1
ATOM 1674 C CA . GLY A 1 212 ? 6.096 -13.678 -4.053 1.00 92.50 212 GLY A CA 1
ATOM 1675 C C . GLY A 1 212 ? 4.635 -13.352 -3.763 1.00 92.50 212 GLY A C 1
ATOM 1676 O O . GLY A 1 212 ? 4.229 -12.192 -3.843 1.00 92.50 212 GLY A O 1
ATOM 1677 N N . TYR A 1 213 ? 3.861 -14.369 -3.396 1.00 92.50 213 TYR A N 1
ATOM 1678 C CA . TYR A 1 213 ? 2.472 -14.235 -2.969 1.00 92.50 213 TYR A CA 1
ATOM 1679 C C . TYR A 1 213 ? 2.355 -14.622 -1.498 1.00 92.50 213 TYR A C 1
ATOM 1681 O O . TYR A 1 213 ? 2.831 -15.678 -1.082 1.00 92.50 213 TYR A O 1
ATOM 1689 N N . TYR A 1 214 ? 1.727 -13.754 -0.713 1.00 91.56 214 TYR A N 1
ATOM 1690 C CA . TYR A 1 214 ? 1.645 -13.869 0.738 1.00 91.56 214 TYR A CA 1
ATOM 1691 C C . TYR A 1 214 ? 0.210 -13.682 1.210 1.00 91.56 214 TYR A C 1
ATOM 1693 O O . TYR A 1 214 ? -0.568 -12.940 0.611 1.00 91.56 214 TYR A O 1
ATOM 1701 N N . VAL A 1 215 ? -0.143 -14.325 2.321 1.00 89.88 215 VAL A N 1
ATOM 1702 C CA . VAL A 1 215 ? -1.463 -14.162 2.933 1.00 89.88 215 VAL A CA 1
ATOM 1703 C C . VAL A 1 215 ? -1.432 -12.996 3.918 1.00 89.88 215 VAL A C 1
ATOM 1705 O O . VAL A 1 215 ? -0.782 -13.042 4.961 1.00 89.88 215 VAL A O 1
ATOM 1708 N N . GLY A 1 216 ? -2.184 -11.952 3.593 1.00 87.00 216 GLY A N 1
ATOM 1709 C CA . GLY A 1 216 ? -2.506 -10.818 4.448 1.00 87.00 216 GLY A CA 1
ATOM 1710 C C . GLY A 1 216 ? -1.473 -9.696 4.483 1.00 87.00 216 GLY A C 1
ATOM 1711 O O . GLY A 1 216 ? -1.864 -8.529 4.486 1.00 87.00 216 GLY A O 1
ATOM 1712 N N . SER A 1 217 ? -0.179 -10.017 4.505 1.00 84.62 217 SER A N 1
ATOM 1713 C CA . SER A 1 217 ? 0.906 -9.030 4.496 1.00 84.62 217 SER A CA 1
ATOM 1714 C C . SER A 1 217 ? 2.215 -9.640 3.991 1.00 84.62 217 SER A C 1
ATOM 1716 O O . SER A 1 217 ? 2.406 -10.851 4.055 1.00 84.62 217 SER A O 1
ATOM 1718 N N . THR A 1 218 ? 3.135 -8.788 3.538 1.00 83.06 218 THR A N 1
ATOM 1719 C CA . THR A 1 218 ? 4.546 -9.134 3.285 1.00 83.06 218 THR A CA 1
ATOM 1720 C C . THR A 1 218 ? 5.400 -9.061 4.559 1.00 83.06 218 THR A C 1
ATOM 1722 O O . THR A 1 218 ? 6.616 -9.227 4.507 1.00 83.06 218 THR A O 1
ATOM 1725 N N . SER A 1 219 ? 4.787 -8.747 5.703 1.00 83.81 219 SER A N 1
ATOM 1726 C CA . SER A 1 219 ? 5.417 -8.701 7.026 1.00 83.81 219 SER A CA 1
ATOM 1727 C C . SER A 1 219 ? 5.179 -9.989 7.822 1.00 83.81 219 SER A C 1
ATOM 1729 O O . SER A 1 219 ? 4.376 -10.836 7.445 1.00 83.81 219 SER A O 1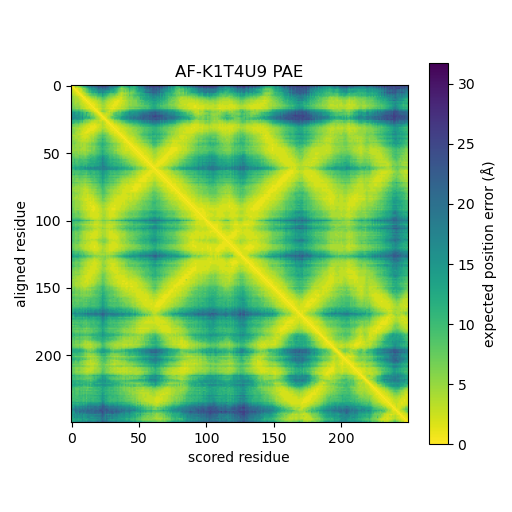
ATOM 1731 N N . VAL A 1 220 ? 5.841 -10.111 8.977 1.00 83.00 220 VAL A N 1
ATOM 1732 C CA . VAL A 1 220 ? 5.710 -11.262 9.897 1.00 83.00 220 VAL A CA 1
ATOM 1733 C C . VAL A 1 220 ? 4.335 -11.386 10.571 1.00 83.00 220 VAL A C 1
ATOM 1735 O O . VAL A 1 220 ? 4.065 -12.381 11.239 1.00 83.00 220 VAL A O 1
ATOM 1738 N N . SER A 1 221 ? 3.465 -10.386 10.427 1.00 84.12 221 SER A N 1
ATOM 1739 C CA . SER A 1 221 ? 2.108 -10.387 10.965 1.00 84.12 221 SER A CA 1
ATOM 1740 C C . SER A 1 221 ? 1.101 -9.949 9.905 1.00 84.12 221 SER A C 1
ATOM 1742 O O . SER A 1 221 ? 1.372 -9.095 9.061 1.00 84.12 221 SER A O 1
ATOM 1744 N N . ASN A 1 222 ? -0.088 -10.542 9.962 1.00 86.12 222 ASN A N 1
ATOM 1745 C CA . ASN A 1 222 ? -1.193 -10.283 9.044 1.00 86.12 222 ASN A CA 1
ATOM 1746 C C . ASN A 1 222 ? -2.463 -9.827 9.774 1.00 86.12 222 ASN A C 1
ATOM 1748 O O . ASN A 1 222 ? -3.556 -9.891 9.224 1.00 86.12 222 ASN A O 1
ATOM 1752 N N . GLY A 1 223 ? -2.350 -9.370 11.019 1.00 86.12 223 GLY A N 1
ATOM 1753 C CA . GLY A 1 223 ? -3.494 -8.934 11.805 1.00 86.12 223 GLY A CA 1
ATOM 1754 C C . GLY A 1 223 ? -3.100 -8.054 12.977 1.00 86.12 223 GLY A C 1
ATOM 1755 O O . GLY A 1 223 ? -1.925 -7.936 13.323 1.00 86.12 223 GLY A O 1
ATOM 1756 N N . SER A 1 224 ? -4.106 -7.451 13.598 1.00 86.62 224 SER A N 1
ATOM 1757 C CA . SER A 1 224 ? -3.950 -6.643 14.799 1.00 86.62 224 SER A CA 1
ATOM 1758 C C . SER A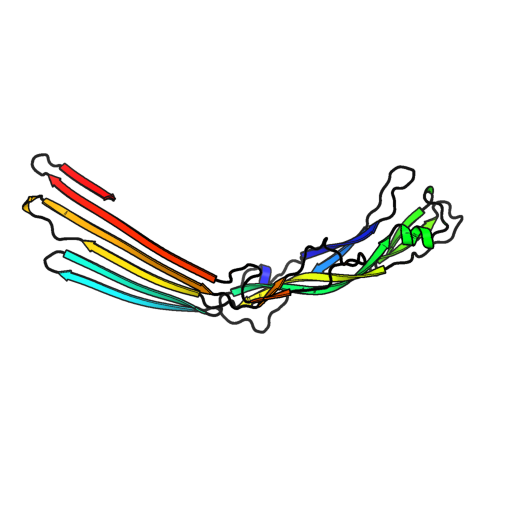 1 224 ? -5.065 -6.920 15.803 1.00 86.62 224 SER A C 1
ATOM 1760 O O . SER A 1 224 ? -6.217 -7.214 15.461 1.00 86.62 224 SER A O 1
ATOM 1762 N N . LEU A 1 225 ? -4.679 -6.855 17.074 1.00 90.25 225 LEU A N 1
ATOM 1763 C CA . LEU A 1 225 ? -5.555 -6.956 18.227 1.00 90.25 225 LEU A CA 1
ATOM 1764 C C . LEU A 1 225 ? -5.284 -5.737 19.099 1.00 90.25 225 LEU A C 1
ATOM 1766 O O . LEU A 1 225 ? -4.172 -5.572 19.592 1.00 90.25 225 LEU A O 1
ATOM 1770 N N . GLU A 1 226 ? -6.306 -4.925 19.311 1.00 92.19 226 GLU A N 1
ATOM 1771 C CA . GLU A 1 226 ? -6.223 -3.739 20.156 1.00 92.19 226 GLU A CA 1
ATOM 1772 C C . GLU A 1 226 ? -7.305 -3.818 21.226 1.00 92.19 226 GLU A C 1
ATOM 1774 O O . GLU A 1 226 ? -8.423 -4.285 20.974 1.00 92.19 226 GLU A O 1
ATOM 1779 N N . LYS A 1 227 ? -6.945 -3.420 22.443 1.00 95.31 227 LYS A N 1
ATOM 1780 C CA . LYS A 1 227 ? -7.840 -3.357 23.594 1.00 95.31 227 LYS A CA 1
ATOM 1781 C C . LYS A 1 227 ? -7.560 -2.056 24.326 1.00 95.31 227 LYS A C 1
ATOM 1783 O O . LYS A 1 227 ? -6.414 -1.813 24.691 1.00 95.31 227 LYS A O 1
ATOM 1788 N N . GLN A 1 228 ? -8.597 -1.272 24.570 1.00 95.25 228 GLN A N 1
ATOM 1789 C CA . GLN A 1 228 ? -8.501 -0.008 25.283 1.00 95.25 228 GLN A CA 1
ATOM 1790 C C . GLN A 1 228 ? -9.595 0.063 26.345 1.00 95.25 228 GLN A C 1
ATOM 1792 O O . GLN A 1 228 ? -10.722 -0.366 26.109 1.00 95.25 228 GLN A O 1
ATOM 1797 N N . LEU A 1 229 ? -9.245 0.589 27.516 1.00 95.81 229 LEU A N 1
ATOM 1798 C CA . LEU A 1 229 ? -10.172 0.905 28.594 1.00 95.81 229 LEU A CA 1
ATOM 1799 C C . LEU A 1 229 ? -9.936 2.362 28.981 1.00 95.81 229 LEU A C 1
ATOM 1801 O O . LEU A 1 229 ? -8.838 2.701 29.415 1.00 95.81 229 LEU A O 1
ATOM 1805 N N . ASN A 1 230 ? -10.952 3.201 28.818 1.00 95.56 230 ASN A N 1
ATOM 1806 C CA . ASN A 1 230 ? -10.933 4.583 29.280 1.00 95.56 230 ASN A CA 1
ATOM 1807 C C . ASN A 1 230 ? -11.890 4.713 30.463 1.00 95.56 230 ASN A C 1
ATOM 1809 O O . ASN A 1 230 ? -13.013 4.217 30.399 1.00 95.56 230 ASN A O 1
ATOM 1813 N N . LEU A 1 231 ? -11.445 5.370 31.532 1.00 96.19 231 LEU A N 1
ATOM 1814 C CA . LEU A 1 231 ? -12.211 5.581 32.759 1.00 96.19 231 LEU A CA 1
ATOM 1815 C C . LEU A 1 231 ? -12.071 7.033 33.190 1.00 96.19 231 LEU A C 1
ATOM 1817 O O . LEU A 1 231 ? -10.960 7.551 33.207 1.00 96.19 231 LEU A O 1
ATOM 1821 N N . ASN A 1 232 ? -13.181 7.640 33.588 1.00 96.44 232 ASN A N 1
ATOM 1822 C CA . ASN A 1 232 ? -13.225 8.944 34.225 1.00 96.44 232 ASN A CA 1
ATOM 1823 C C . ASN A 1 232 ? -13.932 8.830 35.577 1.00 96.44 232 ASN A C 1
ATOM 1825 O O . ASN A 1 232 ? -14.964 8.159 35.700 1.00 96.44 232 ASN A O 1
ATOM 1829 N N . LEU A 1 233 ? -13.427 9.557 36.572 1.00 95.75 233 LEU A N 1
ATOM 1830 C CA . LEU A 1 233 ? -14.090 9.743 37.862 1.00 95.75 233 LEU A CA 1
ATOM 1831 C C . LEU A 1 233 ? -14.368 11.229 38.078 1.00 95.75 233 LEU A C 1
ATOM 1833 O O . LEU A 1 233 ? -13.448 12.041 38.123 1.00 95.75 233 LEU A O 1
ATOM 1837 N N . THR A 1 234 ? -15.636 11.586 38.267 1.00 96.62 234 THR A N 1
ATOM 1838 C CA . THR A 1 234 ? -16.046 12.950 38.619 1.00 96.62 234 THR A CA 1
ATOM 1839 C C . THR A 1 234 ? -16.573 12.990 40.049 1.00 96.62 234 THR A C 1
ATOM 1841 O O . THR A 1 234 ? -17.475 12.237 40.415 1.00 96.62 234 THR A O 1
ATOM 1844 N N . VAL A 1 235 ? -16.030 13.897 40.860 1.00 95.88 235 VAL A N 1
ATOM 1845 C CA . VAL A 1 235 ? -16.434 14.138 42.251 1.00 95.88 235 VAL A CA 1
ATOM 1846 C C . VAL A 1 235 ? -16.965 15.559 42.364 1.00 95.88 235 VAL A C 1
ATOM 1848 O O . VAL A 1 235 ? -16.275 16.500 41.979 1.00 95.88 235 VAL A O 1
ATOM 1851 N N . ILE A 1 236 ? -18.179 15.731 42.889 1.00 93.88 236 ILE A N 1
ATOM 1852 C CA . ILE A 1 236 ? -18.823 17.040 43.070 1.00 93.88 236 ILE A CA 1
ATOM 1853 C C . ILE A 1 236 ? -19.257 17.183 44.526 1.00 93.88 236 ILE A C 1
ATOM 1855 O O . ILE A 1 236 ? -20.148 16.470 44.976 1.00 93.88 236 ILE A O 1
ATOM 1859 N N . THR A 1 237 ? -18.680 18.126 45.265 1.00 93.12 237 THR A N 1
ATOM 1860 C CA . THR A 1 237 ? -19.013 18.390 46.673 1.00 93.12 237 THR A CA 1
ATOM 1861 C C . THR A 1 237 ? -19.607 19.781 46.830 1.00 93.12 237 THR A C 1
ATOM 1863 O O . THR A 1 237 ? -18.999 20.778 46.442 1.00 93.12 237 THR A O 1
ATOM 1866 N N . HIS A 1 238 ? -20.783 19.864 47.451 1.00 91.69 238 HIS A N 1
ATOM 1867 C CA . HIS A 1 238 ? -21.416 21.139 47.782 1.00 91.69 238 HIS A CA 1
ATOM 1868 C C . HIS A 1 238 ? -21.075 21.545 49.219 1.00 91.69 238 HIS A C 1
ATOM 1870 O O . HIS A 1 238 ? -21.346 20.791 50.153 1.00 91.69 238 HIS A O 1
ATOM 1876 N N . ILE A 1 239 ? -20.579 22.771 49.422 1.00 87.88 239 ILE A N 1
ATOM 1877 C CA . ILE A 1 239 ? -20.280 23.345 50.745 1.00 87.88 239 ILE A CA 1
ATOM 1878 C C . ILE A 1 239 ? -21.125 24.618 50.963 1.00 87.88 239 ILE A C 1
ATOM 1880 O O . ILE A 1 239 ? -20.645 25.741 50.782 1.00 87.88 239 ILE A O 1
ATOM 1884 N N . PRO A 1 240 ? -22.406 24.499 51.376 1.00 84.44 240 PRO A N 1
ATOM 1885 C CA . PRO A 1 240 ? -23.322 25.645 51.349 1.00 84.44 240 PRO A CA 1
ATOM 1886 C C . PRO A 1 240 ? -23.047 26.720 52.397 1.00 84.44 240 PRO A C 1
ATOM 1888 O O . PRO A 1 240 ? -23.446 27.861 52.190 1.00 84.44 240 PRO A O 1
ATOM 1891 N N . ARG A 1 241 ? -22.319 26.400 53.479 1.00 85.69 241 ARG A N 1
ATOM 1892 C CA . ARG A 1 241 ? -21.900 27.392 54.491 1.00 85.69 241 ARG A CA 1
ATOM 1893 C C . ARG A 1 241 ? -21.048 28.519 53.900 1.00 85.69 241 ARG A C 1
ATOM 1895 O O . ARG A 1 241 ? -21.119 29.636 54.390 1.00 85.69 241 ARG A O 1
ATOM 1902 N N . ILE A 1 242 ? -20.298 28.230 52.837 1.00 89.75 242 ILE A N 1
ATOM 1903 C CA . ILE A 1 242 ? -19.484 29.203 52.093 1.00 89.75 242 ILE A CA 1
ATOM 1904 C C . ILE A 1 242 ? -19.977 29.385 50.649 1.00 89.75 242 ILE A C 1
ATOM 1906 O O . ILE A 1 242 ? -19.270 29.951 49.826 1.00 89.75 242 ILE A O 1
ATOM 1910 N N . ARG A 1 243 ? -21.186 28.889 50.331 1.00 87.06 243 ARG A N 1
ATOM 1911 C CA . ARG A 1 243 ? -21.796 28.921 48.986 1.00 87.06 243 ARG A CA 1
ATOM 1912 C C . ARG A 1 243 ? -20.860 28.417 47.870 1.00 87.06 243 ARG A C 1
ATOM 1914 O O . ARG A 1 243 ? -20.882 28.941 46.763 1.00 87.06 243 ARG A O 1
ATOM 1921 N N . MET A 1 244 ? -20.055 27.393 48.161 1.00 89.94 244 MET A N 1
ATOM 1922 C CA . MET A 1 244 ? -19.049 26.852 47.239 1.00 89.94 244 MET A CA 1
ATOM 1923 C C . MET A 1 244 ? -19.464 25.486 46.682 1.00 89.94 244 MET A C 1
ATOM 1925 O O . MET A 1 244 ? -20.057 24.670 47.393 1.00 89.94 244 MET A O 1
ATOM 1929 N N . ILE A 1 245 ? -19.102 25.227 45.424 1.00 90.25 245 ILE A N 1
ATOM 1930 C CA . ILE A 1 245 ? -19.165 23.912 44.777 1.00 90.25 245 ILE A CA 1
ATOM 1931 C C . ILE A 1 245 ? -17.749 23.550 44.341 1.00 90.25 245 ILE A C 1
ATOM 1933 O O . ILE A 1 245 ? -17.107 24.318 43.630 1.00 90.25 245 ILE A O 1
ATOM 1937 N N . PHE A 1 246 ? -17.270 22.391 44.778 1.00 88.62 246 PHE A N 1
ATOM 1938 C CA . PHE A 1 246 ? -15.980 21.847 44.380 1.00 88.62 246 PHE A CA 1
ATOM 1939 C C . PHE A 1 246 ? -16.209 20.679 43.425 1.00 88.62 246 PHE A C 1
ATOM 1941 O O . PHE A 1 246 ? -16.934 19.748 43.774 1.00 88.62 246 PHE A O 1
ATOM 1948 N N . SER A 1 247 ? -15.612 20.725 42.233 1.00 90.00 247 SER A N 1
ATOM 1949 C CA . SER A 1 247 ? -15.689 19.643 41.251 1.00 90.00 247 SER A CA 1
ATOM 1950 C C . SER A 1 247 ? -14.298 19.273 40.757 1.00 90.00 247 SER A C 1
ATOM 1952 O O . SER A 1 247 ? -13.515 20.148 40.396 1.00 90.00 247 SER A O 1
ATOM 1954 N N . VAL A 1 248 ? -14.005 17.974 40.749 1.00 91.88 248 VAL A N 1
ATOM 1955 C CA . VAL A 1 248 ? -12.764 17.408 40.213 1.00 91.88 248 VAL A CA 1
ATOM 1956 C C . VAL A 1 248 ? -13.119 16.267 39.275 1.00 91.88 248 VAL A C 1
ATOM 1958 O O . VAL A 1 248 ? -13.964 15.435 39.610 1.00 91.88 248 VAL A O 1
ATOM 1961 N N . ARG A 1 249 ? -12.456 16.233 38.118 1.00 90.94 249 ARG A N 1
ATOM 1962 C CA . ARG A 1 249 ? -12.490 15.121 37.170 1.00 90.94 249 ARG A CA 1
ATOM 1963 C C . ARG A 1 249 ? -11.080 14.557 37.028 1.00 90.94 249 ARG A C 1
ATOM 1965 O O . ARG A 1 249 ? -10.145 15.330 36.823 1.00 90.94 249 ARG A O 1
ATOM 1972 N N . LEU A 1 250 ? -10.966 13.243 37.174 1.00 82.25 250 LEU A N 1
ATOM 1973 C CA . LEU A 1 250 ? -9.751 12.443 37.027 1.00 82.25 250 LEU A CA 1
ATOM 1974 C C . LEU A 1 250 ? -9.906 11.512 35.830 1.00 82.25 250 LEU A C 1
ATOM 1976 O O . LEU A 1 250 ? -11.035 10.981 35.672 1.00 82.25 250 LEU A O 1
#

InterPro domains:
  IPR036942 TonB-dependent receptor-like, beta-barrel domain superfamily [G3DSA:2.40.170.20] (6-241)

Foldseek 3Di:
DPPCVVPPDKDKDWDWAEWADQFPVRDTDTDIDIDIDTADEDPPQDDKDKDKDKDKDWDADPNKTKIKMKMKIKIFQAKDKAKDWDKDKAKHDYNVQCVVWPPAPRNQWDWDADNPRRWIWTDGNVNPDHITTTDIDMAMDIDIHIYMGTWHMWMKIKMWIKMWDDQPVVQSKTKMKTKMKIKIKDFTQDKHKDDDDQPDADPVRGGGDDIDIDGQDPDPGNIDIDIDITMKMKMWTADVVVRDIDIDID